Protein AF-A0A6A6E5K3-F1 (afdb_monomer_lite)

Organism: NCBI:txid1314779

Secondary structure (DSSP, 8-state):
-PPPPGGGGS-------S-PPP----S-----GGGSSTTS---S-PPP-PPPTT-PPP-EESS--S-HHHHTT---TTHHHHHGGG--HHHHHS------SEE-HHHHHHHHHHHHS-----SSS-SS-----SSTTS------SSGGGTTT---------------SSHHHHHHHHHHHHHHHHHHHHHHHHHHHHHHHHHHHHHHHHHHHHHHHHHHHHHHHHHHHHHHHHHHHHHHHHHHHHHHHHHHHHHHHHHHHHHHHHHHHHHHHHHHHHHHHHHHHHHHHHH--

Foldseek 3Di:
DDDDDPPPPDPPDDDPPDDDDPPDPDDDDPDPPPPPVPPPDDDDDDDPPAPDPVNADDFADQDQPDDPVVPPPDDPVCLCVRCVVPPDPVNLLDDDDDDHNGGGPSNVVSVVCCVVPPNPPPPVVDDDDDDDDPCVVPPPPPPPPVPVVPVPPDPDDDDDDDDDDDPDPPPVVVVVVVVVVVVVVVVVVVVVVVVVVVVVVVVVVVVVVVVVVVVVVVVVVVVVVVVVVVVVVVVVVVVVVVVVVVVVVVVVVVVVVVVVVVVVVVVVVVVVVVVVVVVVVVVVVVVVVVVD

pLDDT: mean 71.94, std 23.51, range [35.34, 98.81]

Radius of gyration: 45.92 Å; chains: 1; bounding box: 110×53×154 Å

Sequence (292 aa):
MSARHWPDLIKECPRTEKGEKKLTPREPQEVKWIRQMTSQTPSQEFQPVLPDLDGKPLFTTHDSGETLQRRCGRAFQNAYTADRQHLFLEMLYNHHQGISKGISSFYVRQSVWFAFFEPILPSQIASNVLISDPFRSLIDAGHLEELHGIFAVASTSQATAGYVQNSGSQPEKMEALRDVNKHLEELELQNREYFRQLEESRACSTDLQGKISCLQLKIGDEDAKANNMLLNLRSREESLNAEKNQLLVKFTELENKLKYMEAGNDELQRQLAQLRQIMLETQNDAKVRMCL

InterPro domains:
  IPR022198 Protein of unknown function DUF3723 [PF12520] (56-117)

Structure (mmCIF, N/CA/C/O backbone):
data_AF-A0A6A6E5K3-F1
#
_entry.id   AF-A0A6A6E5K3-F1
#
loop_
_atom_site.group_PDB
_atom_site.id
_atom_site.type_symbol
_atom_site.label_atom_id
_atom_site.label_alt_id
_atom_site.label_comp_id
_atom_site.label_asym_id
_atom_site.label_entity_id
_atom_site.label_seq_id
_atom_site.pdbx_PDB_ins_code
_atom_site.Cartn_x
_atom_site.Cartn_y
_atom_site.Cartn_z
_atom_site.occupancy
_atom_site.B_iso_or_equiv
_atom_site.auth_seq_id
_atom_site.auth_comp_id
_atom_site.auth_asym_id
_atom_site.auth_atom_id
_atom_site.pdbx_PDB_model_num
ATOM 1 N N . MET A 1 1 ? 11.116 2.821 47.583 1.00 41.56 1 MET A N 1
ATOM 2 C CA . MET A 1 1 ? 10.051 1.828 47.322 1.00 41.56 1 MET A CA 1
ATOM 3 C C . MET A 1 1 ? 10.395 1.124 46.022 1.00 41.56 1 MET A C 1
ATOM 5 O O . MET A 1 1 ? 10.530 1.791 45.008 1.00 41.56 1 MET A O 1
ATOM 9 N N . SER A 1 2 ? 10.690 -0.175 46.098 1.00 39.25 2 SER A N 1
ATOM 10 C CA . SER A 1 2 ? 11.248 -0.972 44.997 1.00 39.25 2 SER A CA 1
ATOM 11 C C . SER A 1 2 ? 10.155 -1.344 43.991 1.00 39.25 2 SER A C 1
ATOM 13 O O . SER A 1 2 ? 9.120 -1.883 44.387 1.00 39.25 2 SER A O 1
ATOM 15 N N . ALA A 1 3 ? 10.367 -1.026 42.713 1.00 40.31 3 ALA A N 1
ATOM 16 C CA . ALA A 1 3 ? 9.458 -1.374 41.627 1.00 40.31 3 ALA A CA 1
ATOM 17 C C . ALA A 1 3 ? 9.490 -2.892 41.400 1.00 40.31 3 ALA A C 1
ATOM 19 O O . ALA A 1 3 ? 10.552 -3.472 41.165 1.00 40.31 3 ALA A O 1
ATOM 20 N N . ARG A 1 4 ? 8.325 -3.540 41.497 1.00 44.34 4 ARG A N 1
ATOM 21 C CA . ARG A 1 4 ? 8.194 -4.978 41.248 1.00 44.34 4 ARG A CA 1
ATOM 22 C C . ARG A 1 4 ? 8.473 -5.249 39.771 1.00 44.34 4 ARG A C 1
ATOM 24 O O . ARG A 1 4 ? 7.851 -4.659 38.892 1.00 44.34 4 ARG A O 1
ATOM 31 N N . HIS A 1 5 ? 9.459 -6.104 39.536 1.00 39.25 5 HIS A N 1
ATOM 32 C CA . HIS A 1 5 ? 9.929 -6.521 38.225 1.00 39.25 5 HIS A CA 1
ATOM 33 C C . HIS A 1 5 ? 8.847 -7.380 37.543 1.00 39.25 5 HIS A C 1
ATOM 35 O O . HIS A 1 5 ? 8.281 -8.284 38.148 1.00 39.25 5 HIS A O 1
ATOM 41 N N . TRP A 1 6 ? 8.561 -7.087 36.275 1.00 41.34 6 TRP A N 1
ATOM 42 C CA . TRP A 1 6 ? 7.509 -7.710 35.461 1.00 41.34 6 TRP A CA 1
ATOM 43 C C . TRP A 1 6 ? 7.679 -9.204 35.051 1.00 41.34 6 TRP A C 1
ATOM 45 O O . TRP A 1 6 ? 6.716 -9.740 34.503 1.00 41.34 6 TRP A O 1
ATOM 55 N N . PRO A 1 7 ? 8.801 -9.936 35.271 1.00 46.03 7 PRO A N 1
ATOM 56 C CA . PRO A 1 7 ? 8.886 -11.345 34.855 1.00 46.03 7 PRO A CA 1
ATOM 57 C C . PRO A 1 7 ? 7.998 -12.319 35.648 1.00 46.03 7 PRO A C 1
ATOM 59 O O . PRO A 1 7 ? 7.728 -13.411 35.159 1.00 46.03 7 PRO A O 1
ATOM 62 N N . ASP A 1 8 ? 7.514 -11.947 36.836 1.00 48.84 8 ASP A N 1
ATOM 63 C CA . ASP A 1 8 ? 6.886 -12.901 37.768 1.00 48.84 8 ASP A CA 1
ATOM 64 C C . ASP A 1 8 ? 5.389 -13.174 37.503 1.00 48.84 8 ASP A C 1
ATOM 66 O O . ASP A 1 8 ? 4.792 -14.054 38.125 1.00 48.84 8 ASP A O 1
ATOM 70 N N . LEU A 1 9 ? 4.755 -12.433 36.584 1.00 44.03 9 LEU A N 1
ATOM 71 C CA . LEU A 1 9 ? 3.305 -12.502 36.321 1.00 44.03 9 LEU A CA 1
ATOM 72 C C . LEU A 1 9 ? 2.913 -13.359 35.111 1.00 44.03 9 LEU A C 1
ATOM 74 O O . LEU A 1 9 ? 1.728 -13.616 34.902 1.00 44.03 9 LEU A O 1
ATOM 78 N N . ILE A 1 10 ? 3.884 -13.848 34.341 1.00 41.09 10 ILE A N 1
ATOM 79 C CA . ILE A 1 10 ? 3.636 -14.826 33.282 1.00 41.09 10 ILE A CA 1
ATOM 80 C C . ILE A 1 10 ? 4.255 -16.134 33.749 1.00 41.09 10 ILE A C 1
ATOM 82 O O . ILE A 1 10 ? 5.456 -16.343 33.607 1.00 41.09 10 ILE A O 1
ATOM 86 N N . LYS A 1 11 ? 3.433 -17.030 34.311 1.00 43.69 11 LYS A N 1
ATOM 87 C CA . LYS A 1 11 ? 3.839 -18.432 34.452 1.00 43.69 11 LYS A CA 1
ATOM 88 C C . LYS A 1 11 ? 4.230 -18.903 33.057 1.00 43.69 11 LYS A C 1
ATOM 90 O O . LYS A 1 11 ? 3.377 -18.934 32.169 1.00 43.69 11 LYS A O 1
ATOM 95 N N . GLU A 1 12 ? 5.518 -19.170 32.859 1.00 41.88 12 GLU A N 1
ATOM 96 C CA . GLU A 1 12 ? 6.035 -19.686 31.600 1.00 41.88 12 GLU A CA 1
ATOM 97 C C . GLU A 1 12 ? 5.117 -20.818 31.123 1.00 41.88 12 GLU A C 1
ATOM 99 O O . GLU A 1 12 ? 4.798 -21.736 31.886 1.00 41.88 12 GLU A O 1
ATOM 104 N N . CYS A 1 13 ? 4.656 -20.732 29.870 1.00 46.53 13 CYS A N 1
ATOM 105 C CA . CYS A 1 13 ? 4.023 -21.871 29.214 1.00 46.53 13 CYS A CA 1
ATOM 106 C C . CYS A 1 13 ? 4.939 -23.084 29.412 1.00 46.53 13 CYS A C 1
ATOM 108 O O . CYS A 1 13 ? 6.142 -22.939 29.168 1.00 46.53 13 CYS A O 1
ATOM 110 N N . PRO A 1 14 ? 4.414 -24.242 29.852 1.00 45.00 14 PRO A N 1
ATOM 111 C CA . PRO A 1 14 ? 5.239 -25.398 30.164 1.00 45.00 14 PRO A CA 1
ATOM 112 C C . PRO A 1 14 ? 6.155 -25.693 28.978 1.00 45.00 14 PRO A C 1
ATOM 114 O O . PRO A 1 14 ? 5.698 -26.017 27.879 1.00 45.00 14 PRO A O 1
ATOM 117 N N . ARG A 1 15 ? 7.463 -25.509 29.191 1.00 45.19 15 ARG A N 1
ATOM 118 C CA . ARG A 1 15 ? 8.483 -25.939 28.240 1.00 45.19 15 ARG A CA 1
ATOM 119 C C . ARG A 1 15 ? 8.299 -27.439 28.072 1.00 45.19 15 ARG A C 1
ATOM 121 O O . ARG A 1 15 ? 8.375 -28.179 29.047 1.00 45.19 15 ARG A O 1
ATOM 128 N N . THR A 1 16 ? 8.061 -27.880 26.844 1.00 47.56 16 THR A N 1
ATOM 129 C CA . THR A 1 16 ? 8.137 -29.293 26.484 1.00 47.56 16 THR A CA 1
ATOM 130 C C . THR A 1 16 ? 9.555 -29.772 26.784 1.00 47.56 16 THR A C 1
ATOM 132 O O . THR A 1 16 ? 10.501 -29.458 26.056 1.00 47.56 16 THR A O 1
ATOM 135 N N . GLU A 1 17 ? 9.724 -30.472 27.902 1.00 47.72 17 GLU A N 1
ATOM 136 C CA . GLU A 1 17 ? 10.931 -31.235 28.174 1.00 47.72 17 GLU A CA 1
ATOM 137 C C . GLU A 1 17 ? 11.108 -32.288 27.073 1.00 47.72 17 GLU A C 1
ATOM 139 O O . GLU A 1 17 ? 10.179 -33.018 26.740 1.00 47.72 17 GLU A O 1
ATOM 144 N N . LYS A 1 18 ? 12.343 -32.379 26.568 1.00 46.28 18 LYS A N 1
ATOM 145 C CA . LYS A 1 18 ? 12.872 -33.415 25.661 1.00 46.28 18 LYS A CA 1
ATOM 146 C C . LYS A 1 18 ? 12.489 -33.296 24.177 1.00 46.28 18 LYS A C 1
ATOM 148 O O . LYS A 1 18 ? 11.783 -34.120 23.619 1.00 46.28 18 LYS A O 1
ATOM 153 N N . GLY A 1 19 ? 13.139 -32.351 23.495 1.00 48.50 19 GLY A N 1
ATOM 154 C CA . GLY A 1 19 ? 13.681 -32.595 22.147 1.00 48.50 19 GLY A CA 1
ATOM 155 C C . GLY A 1 19 ? 12.734 -32.538 20.944 1.00 48.50 19 GLY A C 1
ATOM 156 O O . GLY A 1 19 ? 13.210 -32.706 19.822 1.00 48.50 19 GLY A O 1
ATOM 157 N N . GLU A 1 20 ? 11.444 -32.256 21.114 1.00 46.47 20 GLU A N 1
ATOM 158 C CA . GLU A 1 20 ? 10.546 -32.083 19.968 1.00 46.47 20 GLU A CA 1
ATOM 159 C C . GLU A 1 20 ? 10.610 -30.658 19.395 1.00 46.47 20 GLU A C 1
ATOM 161 O O . GLU A 1 20 ? 10.621 -29.654 20.112 1.00 46.47 20 GLU A O 1
ATOM 166 N N . LYS A 1 21 ? 10.707 -30.566 18.061 1.00 44.34 21 LYS A N 1
ATOM 167 C CA . LYS A 1 21 ? 10.800 -29.296 17.329 1.00 44.34 21 LYS A CA 1
ATOM 168 C C . LYS A 1 21 ? 9.548 -28.452 17.580 1.00 44.34 21 LYS A C 1
ATOM 170 O O . LYS A 1 21 ? 8.435 -28.928 17.375 1.00 44.34 21 LYS A O 1
ATOM 175 N N . LYS A 1 22 ? 9.743 -27.167 17.912 1.00 47.34 22 LYS A N 1
ATOM 176 C CA . LYS A 1 22 ? 8.682 -26.149 17.868 1.00 47.34 22 LYS A CA 1
ATOM 177 C C . LYS A 1 22 ? 7.968 -26.236 16.518 1.00 47.34 22 LYS A C 1
ATOM 179 O O . LYS A 1 22 ? 8.594 -26.013 15.482 1.00 47.34 22 LYS A O 1
ATOM 184 N N . LEU A 1 23 ? 6.670 -26.526 16.542 1.00 40.75 23 LEU A N 1
ATOM 185 C CA . LEU A 1 23 ? 5.799 -26.311 15.395 1.00 40.75 23 LEU A CA 1
ATOM 186 C C . LEU A 1 23 ? 5.707 -24.797 15.190 1.00 40.75 23 LEU A C 1
ATOM 188 O O . LEU A 1 23 ? 4.929 -24.107 15.844 1.00 40.75 23 LEU A O 1
ATOM 192 N N . THR A 1 24 ? 6.550 -24.256 14.314 1.00 47.41 24 THR A N 1
ATOM 193 C CA . THR A 1 24 ? 6.243 -22.987 13.659 1.00 47.41 24 THR A CA 1
ATOM 194 C C . THR A 1 24 ? 4.868 -23.135 13.007 1.00 47.41 24 THR A C 1
ATOM 196 O O . THR A 1 24 ? 4.622 -24.179 12.392 1.00 47.41 24 THR A O 1
ATOM 199 N N . PRO A 1 25 ? 3.967 -22.144 13.123 1.00 40.22 25 PRO A N 1
ATOM 200 C CA . PRO A 1 25 ? 2.746 -22.118 12.334 1.00 40.22 25 PRO A CA 1
ATOM 201 C C . PRO A 1 25 ? 3.140 -22.199 10.857 1.00 40.22 25 PRO A C 1
ATOM 203 O O . PRO A 1 25 ? 3.621 -21.232 10.270 1.00 40.22 25 PRO A O 1
ATOM 206 N N . ARG A 1 26 ? 3.036 -23.397 10.277 1.00 45.06 26 ARG A N 1
ATOM 207 C CA . ARG A 1 26 ? 3.033 -23.566 8.829 1.00 45.06 26 ARG A CA 1
ATOM 208 C C . ARG A 1 26 ? 1.786 -22.867 8.302 1.00 45.06 26 ARG A C 1
ATOM 210 O O . ARG A 1 26 ? 0.797 -22.775 9.027 1.00 45.06 26 ARG A O 1
ATOM 217 N N . GLU A 1 27 ? 1.905 -22.373 7.072 1.00 46.78 27 GLU A N 1
ATOM 218 C CA . GLU A 1 27 ? 0.866 -21.747 6.249 1.00 46.78 27 GLU A CA 1
ATOM 219 C C . GLU A 1 27 ? -0.559 -22.190 6.599 1.00 46.78 27 GLU A C 1
ATOM 221 O O . GLU A 1 27 ? -0.759 -23.370 6.908 1.00 46.78 27 GLU A O 1
ATOM 226 N N . PRO A 1 28 ? -1.546 -21.274 6.520 1.00 41.62 28 PRO A N 1
ATOM 227 C CA . PRO A 1 28 ? -2.927 -21.567 6.873 1.00 41.62 28 PRO A CA 1
ATOM 228 C C . PRO A 1 28 ? -3.374 -22.834 6.149 1.00 41.62 28 PRO A C 1
ATOM 230 O O . PRO A 1 28 ? -3.585 -22.837 4.938 1.00 41.62 28 PRO A O 1
ATOM 233 N N . GLN A 1 29 ? -3.493 -23.932 6.898 1.00 40.25 29 GLN A N 1
ATOM 234 C CA . GLN A 1 29 ? -4.168 -25.110 6.389 1.00 40.25 29 GLN A CA 1
ATOM 235 C C . GLN A 1 29 ? -5.580 -24.663 6.030 1.00 40.25 29 GLN A C 1
ATOM 237 O O . GLN A 1 29 ? -6.224 -23.992 6.835 1.00 40.25 29 GLN A O 1
ATOM 242 N N . GLU A 1 30 ? -6.052 -25.011 4.832 1.00 40.84 30 GLU A N 1
ATOM 243 C CA . GLU A 1 30 ? -7.457 -24.879 4.455 1.00 40.84 30 GLU A CA 1
ATOM 244 C C . GLU A 1 30 ? -8.295 -25.659 5.466 1.00 40.84 30 GLU A C 1
ATOM 246 O O . GLU A 1 30 ? -8.487 -26.876 5.366 1.00 40.84 30 GLU A O 1
ATOM 251 N N . VAL A 1 31 ? -8.727 -24.979 6.525 1.00 43.78 31 VAL A N 1
ATOM 252 C CA . VAL A 1 31 ? -9.389 -25.670 7.608 1.00 43.78 31 VAL A CA 1
ATOM 253 C C . VAL A 1 31 ? -10.801 -26.013 7.152 1.00 43.78 31 VAL A C 1
ATOM 255 O O . VAL A 1 31 ? -11.638 -25.156 6.875 1.00 43.78 31 VAL A O 1
ATOM 258 N N . LYS A 1 32 ? -11.040 -27.321 7.097 1.00 42.75 32 LYS A N 1
ATOM 259 C CA . LYS A 1 32 ? -12.266 -28.057 6.768 1.00 42.75 32 LYS A CA 1
ATOM 260 C C . LYS A 1 32 ? -13.484 -27.748 7.668 1.00 42.75 32 LYS A C 1
ATOM 262 O O . LYS A 1 32 ? -14.354 -28.606 7.804 1.00 42.75 32 LYS A O 1
ATOM 267 N N . TRP A 1 33 ? -13.608 -26.555 8.257 1.00 39.88 33 TRP A N 1
ATOM 268 C CA . TRP A 1 33 ? -14.731 -26.186 9.140 1.00 39.88 33 TRP A CA 1
ATOM 269 C C . TRP A 1 33 ? -16.099 -26.213 8.439 1.00 39.88 33 TRP A C 1
ATOM 271 O O . TRP A 1 33 ? -17.127 -26.334 9.096 1.00 39.88 33 TRP A O 1
ATOM 281 N N . ILE A 1 34 ? -16.141 -26.160 7.104 1.00 45.06 34 ILE A N 1
ATOM 282 C CA . ILE A 1 34 ? -17.400 -26.093 6.342 1.00 45.06 34 ILE A CA 1
ATOM 283 C C . ILE A 1 34 ? -18.100 -27.466 6.229 1.00 45.06 34 ILE A C 1
ATOM 285 O O . ILE A 1 34 ? -19.314 -27.538 6.034 1.00 45.06 34 ILE A O 1
ATOM 289 N N . ARG A 1 35 ? -17.385 -28.591 6.390 1.00 39.81 35 ARG A N 1
ATOM 290 C CA . ARG A 1 35 ? -17.970 -29.923 6.124 1.00 39.81 35 ARG A CA 1
ATOM 291 C C . ARG A 1 35 ? -18.774 -30.534 7.271 1.00 39.81 35 ARG A C 1
ATOM 293 O O . ARG A 1 35 ? -19.514 -31.476 7.023 1.00 39.81 35 ARG A O 1
ATOM 300 N N . GLN A 1 36 ? -18.674 -30.021 8.497 1.00 41.19 36 GLN A N 1
ATOM 301 C CA . GLN A 1 36 ? -19.370 -30.636 9.638 1.00 41.19 36 GLN A CA 1
ATOM 302 C C . GLN A 1 36 ? -20.767 -30.044 9.900 1.00 41.19 36 GLN A C 1
ATOM 304 O O . GLN A 1 36 ? -21.574 -30.667 10.577 1.00 41.19 36 GLN A O 1
ATOM 309 N N . MET A 1 37 ? -21.087 -28.890 9.300 1.00 39.97 37 MET A N 1
ATOM 310 C CA . MET A 1 37 ? -22.426 -28.271 9.346 1.00 39.97 37 MET A CA 1
ATOM 311 C C . MET A 1 37 ? -23.351 -28.726 8.201 1.00 39.97 37 MET A C 1
ATOM 313 O O . MET A 1 37 ? -24.552 -28.471 8.240 1.00 39.97 37 MET A O 1
ATOM 317 N N . THR A 1 38 ? -22.813 -29.399 7.180 1.00 43.53 38 THR A N 1
ATOM 318 C CA . THR A 1 38 ? -23.550 -29.826 5.973 1.00 43.53 38 THR A CA 1
ATOM 319 C C . THR A 1 38 ? -24.127 -31.241 6.067 1.00 43.53 38 THR A C 1
ATOM 321 O O . THR A 1 38 ? -24.863 -31.653 5.178 1.00 43.53 38 THR A O 1
ATOM 324 N N . SER A 1 39 ? -23.847 -31.983 7.144 1.00 43.16 39 SER A N 1
ATOM 325 C CA . SER A 1 39 ? -24.383 -33.334 7.373 1.00 43.16 39 SER A CA 1
ATOM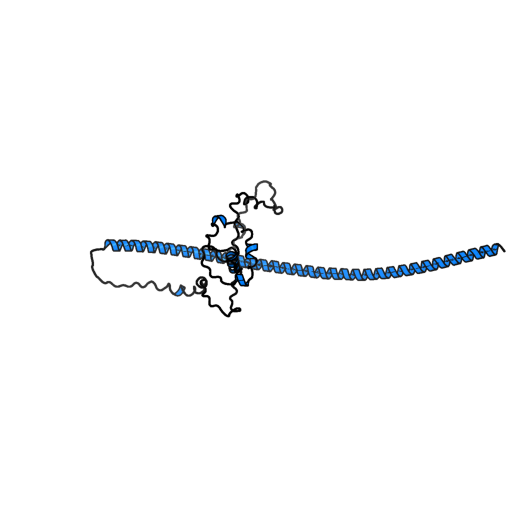 326 C C . SER A 1 39 ? -25.791 -33.357 7.977 1.00 43.16 39 SER A C 1
ATOM 328 O O . SER A 1 39 ? -26.355 -34.433 8.162 1.00 43.16 39 SER A O 1
ATOM 330 N N . GLN A 1 40 ? -26.383 -32.196 8.275 1.00 45.78 40 GLN A N 1
ATOM 331 C CA . GLN A 1 40 ? -27.800 -32.124 8.616 1.00 45.78 40 GLN A CA 1
ATOM 332 C C . GLN A 1 40 ? -28.622 -32.187 7.331 1.00 45.78 40 GLN A C 1
ATOM 334 O O . GLN A 1 40 ? -28.512 -31.307 6.476 1.00 45.78 40 GLN A O 1
ATOM 339 N N . THR A 1 41 ? -29.441 -33.230 7.213 1.00 44.69 41 THR A N 1
ATOM 340 C CA . THR A 1 41 ? -30.452 -33.399 6.167 1.00 44.69 41 THR A CA 1
ATOM 341 C C . THR A 1 41 ? -31.196 -32.074 5.958 1.00 44.69 41 THR A C 1
ATOM 343 O O . THR A 1 41 ? -31.653 -31.496 6.949 1.00 44.69 41 THR A O 1
ATOM 346 N N . PRO A 1 42 ? -31.298 -31.544 4.725 1.00 40.50 42 PRO A N 1
ATOM 347 C CA . PRO A 1 42 ? -31.992 -30.289 4.485 1.00 40.50 42 PRO A CA 1
ATOM 348 C C . PRO A 1 42 ? -33.487 -30.490 4.742 1.00 40.50 42 PRO A C 1
ATOM 350 O O . PRO A 1 42 ? -34.229 -30.985 3.898 1.00 40.50 42 PRO A O 1
ATOM 353 N N . SER A 1 43 ? -33.931 -30.138 5.944 1.00 47.81 43 SER A N 1
ATOM 354 C CA . SER A 1 43 ? -35.346 -29.977 6.246 1.00 47.81 43 SER A CA 1
ATOM 355 C C . SER A 1 43 ? -35.859 -28.787 5.439 1.00 47.81 43 SER A C 1
ATOM 357 O O . SER A 1 43 ? -35.383 -27.682 5.671 1.00 47.81 43 SER A O 1
ATOM 359 N N . GLN A 1 44 ? -36.778 -29.059 4.504 1.00 49.56 44 GLN A N 1
ATOM 360 C CA . GLN A 1 44 ? -37.637 -28.144 3.734 1.00 49.56 44 GLN A CA 1
ATOM 361 C C . GLN A 1 44 ? -37.001 -26.788 3.354 1.00 49.56 44 GLN A C 1
ATOM 363 O O . GLN A 1 44 ? -36.813 -25.922 4.208 1.00 49.56 44 GLN A O 1
ATOM 368 N N . GLU A 1 45 ? -36.703 -26.598 2.060 1.00 49.78 45 GLU A N 1
ATOM 369 C CA . GLU A 1 45 ? -36.207 -25.328 1.507 1.00 49.78 45 GLU A CA 1
ATOM 370 C C . GLU A 1 45 ? -36.992 -24.140 2.074 1.00 49.78 45 GLU A C 1
ATOM 372 O O . GLU A 1 45 ? -38.208 -24.032 1.909 1.00 49.78 45 GLU A O 1
ATOM 377 N N . PHE A 1 46 ? -36.281 -23.259 2.778 1.00 50.81 46 PHE A N 1
ATOM 378 C CA . PHE A 1 46 ? -36.839 -21.998 3.229 1.00 50.81 46 PHE A CA 1
ATOM 379 C C . PHE A 1 46 ? -37.176 -21.165 1.993 1.00 50.81 46 PHE A C 1
ATOM 381 O O . PHE A 1 46 ? -36.285 -20.832 1.208 1.00 50.81 46 PHE A O 1
ATOM 388 N N . GLN A 1 47 ? -38.452 -20.831 1.818 1.00 51.94 47 GLN A N 1
ATOM 389 C CA . GLN A 1 47 ? -38.847 -19.881 0.792 1.00 51.94 47 GLN A CA 1
ATOM 390 C C . GLN A 1 47 ? -38.631 -18.464 1.328 1.00 51.94 47 GLN A C 1
ATOM 392 O O . GLN A 1 47 ? -39.185 -18.130 2.379 1.00 51.94 47 GLN A O 1
ATOM 397 N N . PRO A 1 48 ? -37.814 -17.632 0.658 1.00 54.16 48 PRO A N 1
ATOM 398 C CA . PRO A 1 48 ? -37.644 -16.247 1.059 1.00 54.16 48 PRO A CA 1
ATOM 399 C C . PRO A 1 48 ? -38.999 -15.548 1.063 1.00 54.16 48 PRO A C 1
ATOM 401 O O . PRO A 1 48 ? -39.735 -15.605 0.079 1.00 54.16 48 PRO A O 1
ATOM 404 N N . VAL A 1 49 ? -39.313 -14.888 2.180 1.00 55.56 49 VAL A N 1
ATOM 405 C CA . VAL A 1 49 ? -40.448 -13.968 2.246 1.00 55.56 49 VAL A CA 1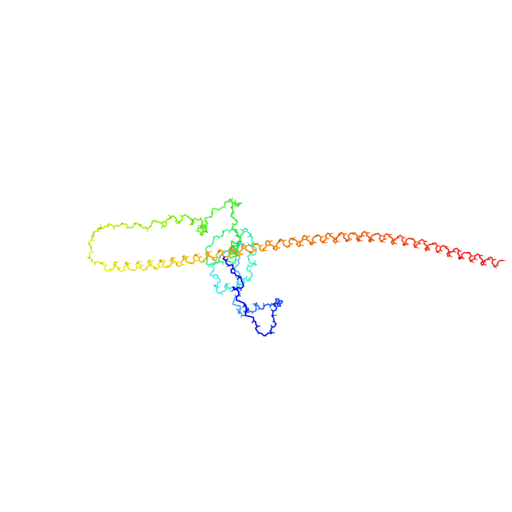
ATOM 406 C C . VAL A 1 49 ? -40.151 -12.870 1.234 1.00 55.56 49 VAL A C 1
ATOM 408 O O . VAL A 1 49 ? -39.180 -12.126 1.386 1.00 55.56 49 VAL A O 1
ATOM 411 N N . LEU A 1 50 ? -40.923 -12.853 0.149 1.00 55.34 50 LEU A N 1
ATOM 412 C CA . LEU A 1 50 ? -40.803 -11.839 -0.888 1.00 55.34 50 LEU A CA 1
ATOM 413 C C . LEU A 1 50 ? -41.028 -10.453 -0.262 1.00 55.34 50 LEU A C 1
ATOM 415 O O . LEU A 1 50 ? -41.789 -10.345 0.706 1.00 55.34 50 LEU A O 1
ATOM 419 N N . PRO A 1 51 ? -40.361 -9.403 -0.775 1.00 57.78 51 PRO A N 1
ATOM 420 C CA . PRO A 1 51 ? -40.671 -8.038 -0.370 1.00 57.78 51 PRO A CA 1
ATOM 421 C C . PRO A 1 51 ? -42.171 -7.779 -0.541 1.00 57.78 51 PRO A C 1
ATOM 423 O O . PRO A 1 51 ? -42.826 -8.406 -1.378 1.00 57.78 51 PRO A O 1
ATOM 426 N N . ASP A 1 52 ? -42.701 -6.863 0.270 1.00 57.69 52 ASP A N 1
ATOM 427 C CA . ASP A 1 52 ? -44.093 -6.431 0.157 1.00 57.69 52 ASP A CA 1
ATOM 428 C C . ASP A 1 52 ? -44.397 -5.995 -1.291 1.00 57.69 52 ASP A C 1
ATOM 430 O O . ASP A 1 52 ? -43.487 -5.585 -2.017 1.00 57.69 52 ASP A O 1
ATOM 434 N N . LEU A 1 53 ? -45.660 -6.069 -1.721 1.00 57.81 53 LEU A N 1
ATOM 435 C CA . LEU A 1 53 ? -46.092 -5.724 -3.088 1.00 57.81 53 LEU A CA 1
ATOM 436 C C . LEU A 1 53 ? -45.665 -4.301 -3.501 1.00 57.81 53 LEU A C 1
ATOM 438 O O . LEU A 1 53 ? -45.499 -4.023 -4.687 1.00 57.81 53 LEU A O 1
ATOM 442 N N . ASP A 1 54 ? -45.411 -3.441 -2.514 1.00 63.19 54 ASP A N 1
ATOM 443 C CA . ASP A 1 54 ? -44.920 -2.069 -2.655 1.00 63.19 54 ASP A CA 1
ATOM 444 C C . ASP A 1 54 ? -43.389 -1.944 -2.822 1.00 63.19 54 ASP A C 1
ATOM 446 O O . ASP A 1 54 ? -42.863 -0.832 -2.891 1.00 63.19 54 ASP A O 1
ATOM 450 N N . GLY A 1 55 ? -42.638 -3.051 -2.846 1.00 65.00 55 GLY A N 1
ATOM 451 C CA . GLY A 1 55 ? -41.181 -3.043 -3.018 1.00 65.00 55 GLY A CA 1
ATOM 452 C C . GLY A 1 55 ? -40.413 -2.430 -1.842 1.00 65.00 55 GLY A C 1
ATOM 453 O O . GLY A 1 55 ? -39.291 -1.961 -2.019 1.00 65.00 55 GLY A O 1
ATOM 454 N N . LYS A 1 56 ? -41.002 -2.401 -0.642 1.00 67.44 56 LYS A N 1
ATOM 455 C CA . LYS A 1 56 ? -40.340 -1.924 0.581 1.00 67.44 56 LYS A CA 1
ATOM 456 C C . LYS A 1 56 ? -39.650 -3.082 1.307 1.00 67.44 56 LYS A C 1
ATOM 458 O O . LYS A 1 56 ? -40.198 -4.189 1.333 1.00 67.44 56 LYS A O 1
ATOM 463 N N . PRO A 1 57 ? -38.480 -2.847 1.935 1.00 67.31 57 PRO A N 1
ATOM 464 C CA . PRO A 1 57 ? -37.864 -3.859 2.775 1.00 67.31 57 PRO A CA 1
ATOM 465 C C . PRO A 1 57 ? -38.797 -4.179 3.936 1.00 67.31 57 PRO A C 1
ATOM 467 O O . PRO A 1 57 ? -39.305 -3.295 4.628 1.00 67.31 57 PRO A O 1
ATOM 470 N N . LEU A 1 58 ? -39.011 -5.468 4.157 1.00 71.00 58 LEU A N 1
ATOM 471 C CA . LEU A 1 58 ? -39.780 -5.935 5.290 1.00 71.00 58 LEU A CA 1
ATOM 472 C C . LEU A 1 58 ? -38.892 -5.836 6.536 1.00 71.00 58 LEU A C 1
ATOM 474 O O . LEU A 1 58 ? -37.857 -6.492 6.595 1.00 71.00 58 LEU A O 1
ATOM 478 N N . PHE A 1 59 ? -39.264 -5.030 7.530 1.00 72.88 59 PHE A N 1
ATOM 479 C CA . PHE A 1 59 ? -38.522 -4.912 8.801 1.00 72.88 59 PHE A CA 1
ATOM 480 C C . PHE A 1 59 ? -38.937 -5.984 9.810 1.00 72.88 59 PHE A C 1
ATOM 482 O O . PHE A 1 59 ? -38.173 -6.392 10.685 1.00 72.88 59 PHE A O 1
ATOM 489 N N . THR A 1 60 ? -40.169 -6.458 9.679 1.00 74.75 60 THR A N 1
ATOM 490 C CA . THR A 1 60 ? -40.834 -7.266 10.688 1.00 74.75 60 THR A CA 1
ATOM 491 C C . THR A 1 60 ? -41.668 -8.350 10.009 1.00 74.75 60 THR A C 1
ATOM 493 O O . THR A 1 60 ? -42.300 -8.074 8.996 1.00 74.75 60 THR A O 1
ATOM 496 N N . THR A 1 61 ? -41.677 -9.578 10.527 1.00 69.88 61 THR A N 1
ATOM 497 C CA . THR A 1 61 ? -42.380 -10.717 9.904 1.00 69.88 61 THR A CA 1
ATOM 498 C C . THR A 1 61 ? -43.620 -11.113 10.711 1.00 69.88 61 THR A C 1
ATOM 500 O O . THR A 1 61 ? -43.574 -11.198 11.937 1.00 69.88 61 THR A O 1
ATOM 503 N N . HIS A 1 62 ? -44.750 -11.337 10.029 1.00 65.19 62 HIS A N 1
ATOM 504 C CA . HIS A 1 62 ? -46.018 -11.697 10.685 1.00 65.19 62 HIS A CA 1
ATOM 505 C C . HIS A 1 62 ? -46.032 -13.129 11.226 1.00 65.19 62 HIS A C 1
ATOM 507 O O . HIS A 1 62 ? -46.683 -13.399 12.241 1.00 65.19 62 HIS A O 1
ATOM 513 N N . ASP A 1 63 ? -45.281 -14.023 10.588 1.00 64.38 63 ASP A N 1
ATOM 514 C CA . ASP A 1 63 ? -45.123 -15.390 11.055 1.00 64.38 63 ASP A CA 1
ATOM 515 C C . ASP A 1 63 ? -44.191 -15.438 12.264 1.00 64.38 63 ASP A C 1
ATOM 517 O O . ASP A 1 63 ? -43.318 -14.584 12.445 1.00 64.38 63 ASP A O 1
ATOM 521 N N . SER A 1 64 ? -44.355 -16.457 13.111 1.00 58.97 64 SER A N 1
ATOM 522 C CA . SER A 1 64 ? -43.325 -16.807 14.085 1.00 58.97 64 SER A CA 1
ATOM 523 C C . SER A 1 64 ? -42.076 -17.175 13.287 1.00 58.97 64 SER A C 1
ATOM 525 O O . SER A 1 64 ? -41.943 -18.320 12.853 1.00 58.97 64 SER A O 1
ATOM 527 N N . GLY A 1 65 ? -41.213 -16.192 13.008 1.00 59.91 65 GLY A N 1
ATOM 528 C CA . GLY A 1 65 ? -39.983 -16.411 12.252 1.00 59.91 65 GLY A CA 1
ATOM 529 C C . GLY A 1 65 ? -39.195 -17.576 12.851 1.00 59.91 65 GLY A C 1
ATOM 530 O O . GLY A 1 65 ? -39.461 -17.981 13.979 1.00 59.91 65 GLY A O 1
ATOM 531 N N . GLU A 1 66 ? -38.192 -18.098 12.145 1.00 59.06 66 GLU A N 1
ATOM 532 C CA . GLU A 1 66 ? -37.538 -19.364 12.518 1.00 59.06 66 GLU A CA 1
ATOM 533 C C . GLU A 1 66 ? -37.202 -19.494 14.018 1.00 59.06 66 GLU A C 1
AT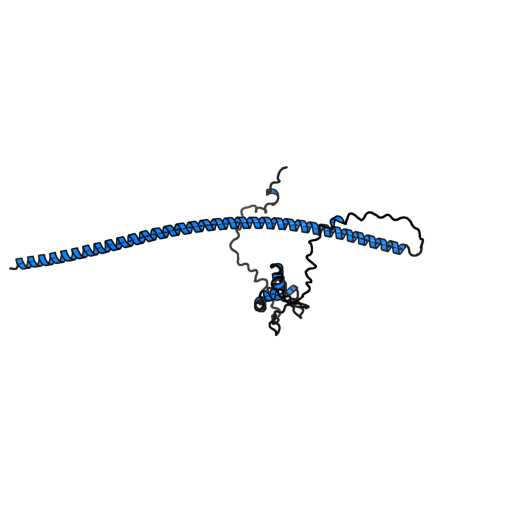OM 535 O O . GLU A 1 66 ? -36.863 -18.516 14.683 1.00 59.06 66 GLU A O 1
ATOM 540 N N . THR A 1 67 ? -37.274 -20.699 14.580 1.00 58.94 67 THR A N 1
ATOM 541 C CA . THR A 1 67 ? -36.951 -20.918 15.998 1.00 58.94 67 THR A CA 1
ATOM 542 C C . THR A 1 67 ? -35.501 -20.515 16.311 1.00 58.94 67 THR A C 1
ATOM 544 O O . THR A 1 67 ? -34.612 -20.667 15.473 1.00 58.94 67 THR A O 1
ATOM 547 N N . LEU A 1 68 ? -35.233 -20.024 17.531 1.00 53.16 68 LEU A N 1
ATOM 548 C CA . LEU A 1 68 ? -33.889 -19.611 17.990 1.00 53.16 68 LEU A CA 1
ATOM 549 C C . LEU A 1 68 ? -32.807 -20.664 17.691 1.00 53.16 68 LEU A C 1
ATOM 551 O O . LEU A 1 68 ? -31.713 -20.327 17.245 1.00 53.16 68 LEU A O 1
ATOM 555 N N . GLN A 1 69 ? -33.151 -21.943 17.856 1.00 55.16 69 GLN A N 1
ATOM 556 C CA . GLN A 1 69 ? -32.263 -23.076 17.596 1.00 55.16 69 GLN A CA 1
ATOM 557 C C . GLN A 1 69 ? -31.847 -23.207 16.117 1.00 55.16 69 GLN A C 1
ATOM 559 O O . GLN A 1 69 ? -30.757 -23.699 15.846 1.00 55.16 69 GLN A O 1
ATOM 564 N N . ARG A 1 70 ? -32.674 -22.746 15.162 1.00 60.75 70 ARG A N 1
ATOM 565 C CA . ARG A 1 70 ? -32.319 -22.662 13.731 1.00 60.75 70 ARG A CA 1
ATOM 566 C C . ARG A 1 70 ? -31.537 -21.395 13.373 1.00 60.75 70 ARG A C 1
ATOM 568 O O . ARG A 1 70 ? -30.716 -21.450 12.460 1.00 60.75 70 ARG A O 1
ATOM 575 N N . ARG A 1 71 ? -31.775 -20.277 14.074 1.00 61.75 71 ARG A N 1
ATOM 576 C CA . ARG A 1 71 ? -31.152 -18.969 13.776 1.00 61.75 71 ARG A CA 1
ATOM 577 C C . ARG A 1 71 ? -29.673 -18.901 14.150 1.00 61.75 71 ARG A C 1
ATOM 579 O O . ARG A 1 71 ? -28.904 -18.214 13.481 1.00 61.75 71 ARG A O 1
ATOM 586 N N . CYS A 1 72 ? -29.262 -19.585 15.215 1.00 55.91 72 CYS A N 1
ATOM 587 C CA . CYS A 1 72 ? -27.881 -19.520 15.684 1.00 55.91 72 CYS A CA 1
ATOM 588 C C . CYS A 1 72 ? -26.919 -20.227 14.712 1.00 55.91 72 CYS A C 1
ATOM 590 O O . CYS A 1 72 ? -26.991 -21.436 14.509 1.00 55.91 72 CYS A O 1
ATOM 592 N N . GLY A 1 73 ? -25.981 -19.468 14.138 1.00 58.97 73 GLY A N 1
ATOM 593 C CA . GLY A 1 73 ? -24.828 -20.004 13.402 1.00 58.97 73 GLY A CA 1
ATOM 594 C C . GLY A 1 73 ? -25.052 -20.323 11.920 1.00 58.97 73 GLY A C 1
ATOM 595 O O . GLY A 1 73 ? -24.088 -20.664 11.236 1.00 58.97 73 GLY A O 1
ATOM 596 N N . ARG A 1 74 ? -26.272 -20.184 11.384 1.00 61.16 74 ARG A N 1
ATOM 597 C CA . ARG A 1 74 ? -26.510 -20.295 9.938 1.00 61.16 74 ARG A CA 1
ATOM 598 C C . ARG A 1 74 ? -26.476 -18.914 9.296 1.00 61.16 74 ARG A C 1
ATOM 600 O O . ARG A 1 74 ? -27.304 -18.058 9.591 1.00 61.16 74 ARG A O 1
ATOM 607 N N . ALA A 1 75 ? -25.530 -18.709 8.383 1.00 57.28 75 ALA A N 1
ATOM 608 C CA . ALA A 1 75 ? -25.611 -17.586 7.464 1.00 57.28 75 ALA A CA 1
ATOM 609 C C . ALA A 1 75 ? -26.882 -17.769 6.629 1.00 57.28 75 ALA A C 1
ATOM 611 O O . ALA A 1 75 ? -27.039 -18.792 5.961 1.00 57.28 75 ALA A O 1
ATOM 612 N N . PHE A 1 76 ? -27.800 -16.807 6.689 1.00 63.66 76 PHE A N 1
ATOM 613 C CA . PHE A 1 76 ? -28.984 -16.832 5.844 1.00 63.66 76 PHE A CA 1
ATOM 614 C C . PHE A 1 76 ? -28.526 -16.652 4.393 1.00 63.66 76 PHE A C 1
ATOM 616 O O . PHE A 1 76 ? -28.171 -15.556 3.941 1.00 63.66 76 PHE A O 1
ATOM 623 N N . GLN A 1 77 ? -28.455 -17.777 3.687 1.00 58.66 77 GLN A N 1
ATOM 624 C CA . GLN A 1 77 ? -28.065 -17.845 2.291 1.00 58.66 77 GLN A CA 1
ATOM 625 C C . GLN A 1 77 ? -29.119 -17.054 1.506 1.00 58.66 77 GLN A C 1
ATOM 627 O O . GLN A 1 77 ? -30.305 -17.345 1.605 1.00 58.66 77 GLN A O 1
ATOM 632 N N . ASN A 1 78 ? -28.685 -16.009 0.793 1.00 65.25 78 ASN A N 1
ATOM 633 C CA . ASN A 1 78 ? -29.513 -15.037 0.056 1.00 65.25 78 ASN A CA 1
ATOM 634 C C . ASN A 1 78 ? -30.088 -13.842 0.843 1.00 65.25 78 ASN A C 1
ATOM 636 O O . ASN A 1 78 ? -30.784 -13.033 0.236 1.00 65.25 78 ASN A O 1
ATOM 640 N N . ALA A 1 79 ? -29.742 -13.634 2.123 1.00 69.31 79 ALA A N 1
ATOM 641 C CA . ALA A 1 79 ? -30.215 -12.448 2.873 1.00 69.31 79 ALA A CA 1
ATOM 642 C C . ALA A 1 79 ? -29.699 -11.183 2.205 1.00 69.31 79 ALA A C 1
ATOM 644 O O . ALA A 1 79 ? -30.414 -10.210 2.034 1.00 69.31 79 ALA A O 1
ATOM 645 N N . TYR A 1 80 ? -28.430 -11.218 1.800 1.00 74.69 80 TYR A N 1
ATOM 646 C CA . TYR A 1 80 ? -27.843 -10.118 1.061 1.00 74.69 80 TYR A CA 1
ATOM 647 C C . TYR A 1 80 ? -28.560 -9.895 -0.272 1.00 74.69 80 TYR A C 1
ATOM 649 O O . TYR A 1 80 ? -28.878 -8.762 -0.584 1.00 74.69 80 TYR A O 1
ATOM 657 N N . THR A 1 81 ? -28.861 -10.946 -1.037 1.00 74.31 81 THR A N 1
ATOM 658 C CA . THR A 1 81 ? -29.543 -10.818 -2.335 1.00 74.31 81 THR A CA 1
ATOM 659 C C . THR A 1 81 ? -30.938 -10.205 -2.196 1.00 74.31 81 THR A C 1
ATOM 661 O O . THR A 1 81 ? -31.283 -9.340 -2.993 1.00 74.31 81 THR A O 1
ATOM 664 N N . ALA A 1 82 ? -31.702 -10.607 -1.175 1.00 71.19 82 ALA A N 1
ATOM 665 C CA . ALA A 1 82 ? -33.022 -10.050 -0.884 1.00 71.19 82 ALA A CA 1
ATOM 666 C C . ALA A 1 82 ? -32.945 -8.590 -0.401 1.00 71.19 82 ALA A C 1
ATOM 668 O O . ALA A 1 82 ? -33.707 -7.741 -0.856 1.00 71.19 82 ALA A O 1
ATOM 669 N N . ASP A 1 83 ? -31.983 -8.286 0.473 1.00 75.88 83 ASP A N 1
ATOM 670 C CA . ASP A 1 83 ? -31.860 -6.967 1.097 1.00 75.88 83 ASP A CA 1
ATOM 671 C C . ASP A 1 83 ? -31.130 -5.949 0.205 1.00 75.88 83 ASP A C 1
ATOM 673 O O . ASP A 1 83 ? -31.299 -4.747 0.390 1.00 75.88 83 ASP A O 1
ATOM 677 N N . ARG A 1 84 ? -30.301 -6.389 -0.757 1.00 80.44 84 ARG A N 1
ATOM 678 C CA . ARG A 1 84 ? -29.342 -5.540 -1.500 1.00 80.44 84 ARG A CA 1
ATOM 679 C C . ARG A 1 84 ? -29.990 -4.335 -2.165 1.00 80.44 84 ARG A C 1
ATOM 681 O O . ARG A 1 84 ? -29.400 -3.262 -2.165 1.00 80.44 84 ARG A O 1
ATOM 688 N N . GLN A 1 85 ? -31.179 -4.512 -2.722 1.00 78.44 85 GLN A N 1
ATOM 689 C CA . GLN A 1 85 ? -31.945 -3.447 -3.376 1.00 78.44 85 GLN A CA 1
ATOM 690 C C . GLN A 1 85 ? -32.503 -2.397 -2.396 1.00 78.44 85 GLN A C 1
ATOM 692 O O . GLN A 1 85 ? -33.092 -1.411 -2.821 1.00 78.44 85 GLN A O 1
ATOM 697 N N . HIS A 1 86 ? -32.315 -2.599 -1.092 1.00 78.06 86 HIS A N 1
ATOM 698 C CA . HIS A 1 86 ? -32.759 -1.712 -0.023 1.00 78.06 86 HIS A CA 1
ATOM 699 C C . HIS A 1 86 ? -31.610 -1.258 0.895 1.00 78.06 86 HIS A C 1
ATOM 701 O O . HIS A 1 86 ? -31.846 -0.469 1.804 1.00 78.06 86 HIS A O 1
ATOM 707 N N . LEU A 1 87 ? -30.364 -1.714 0.681 1.00 77.19 87 LEU A N 1
ATOM 708 C CA . LEU A 1 87 ? -29.185 -1.352 1.493 1.00 77.19 87 LEU A CA 1
ATOM 709 C C . LEU A 1 87 ? -28.622 0.032 1.130 1.00 77.19 87 LEU A C 1
ATOM 711 O O . LEU A 1 87 ? -27.432 0.189 0.859 1.00 77.19 87 LEU A O 1
ATOM 715 N N . PHE A 1 88 ? -29.486 1.039 1.125 1.00 81.00 88 PHE A N 1
ATOM 716 C CA . PHE A 1 88 ? -29.106 2.439 0.984 1.00 81.00 88 PHE A CA 1
ATOM 717 C C . PHE A 1 88 ? -29.120 3.114 2.355 1.00 81.00 88 PHE A C 1
ATOM 719 O O . PHE A 1 88 ? -29.941 2.768 3.204 1.00 81.00 88 PHE A O 1
ATOM 726 N N . LEU A 1 89 ? -28.227 4.089 2.569 1.00 79.38 89 LEU A N 1
ATOM 727 C CA . LEU A 1 89 ? -28.127 4.813 3.844 1.00 79.38 89 LEU A CA 1
ATOM 728 C C . LEU A 1 89 ? -29.479 5.390 4.271 1.00 79.38 89 LEU A C 1
ATOM 730 O O . LEU A 1 89 ? -29.875 5.229 5.417 1.00 79.38 89 LEU A O 1
ATOM 734 N N . GLU A 1 90 ? -30.223 5.971 3.331 1.00 78.38 90 GLU A N 1
ATOM 735 C CA . GLU A 1 90 ? -31.566 6.511 3.566 1.00 78.38 90 GLU A CA 1
ATOM 736 C C . GLU A 1 90 ? -32.504 5.486 4.226 1.00 78.38 90 GLU A C 1
ATOM 738 O O . GLU A 1 90 ? -33.157 5.785 5.221 1.00 78.38 90 GLU A O 1
ATOM 743 N N . MET A 1 91 ? -32.496 4.239 3.754 1.00 75.75 91 MET A N 1
ATOM 744 C CA . MET A 1 91 ? -33.329 3.165 4.303 1.00 75.75 91 MET A CA 1
ATOM 745 C C . MET A 1 91 ? -32.834 2.634 5.653 1.00 75.75 91 MET A C 1
ATOM 747 O O . MET A 1 91 ? -33.629 2.106 6.424 1.00 75.75 91 MET A O 1
ATOM 751 N N . LEU A 1 92 ? -31.538 2.766 5.951 1.00 77.56 92 LEU A N 1
ATOM 752 C CA . LEU A 1 92 ? -30.973 2.416 7.258 1.00 77.56 92 LEU A CA 1
ATOM 753 C C . LEU A 1 92 ? -31.268 3.489 8.314 1.00 77.56 92 LEU A C 1
ATOM 755 O O . LEU A 1 92 ? -31.431 3.152 9.484 1.00 77.56 92 LEU A O 1
ATOM 759 N N . TYR A 1 93 ? -31.365 4.760 7.918 1.00 78.88 93 TYR A N 1
ATOM 760 C CA . TYR A 1 93 ? -31.691 5.862 8.827 1.00 78.88 93 TYR A CA 1
ATOM 761 C C . TYR A 1 93 ? -33.195 6.062 9.032 1.00 78.88 93 TYR A C 1
ATOM 763 O O . TYR A 1 93 ? -33.599 6.575 10.077 1.00 78.88 93 TYR A O 1
ATOM 771 N N . ASN A 1 94 ? -34.030 5.638 8.082 1.00 76.31 94 ASN A N 1
ATOM 772 C CA . ASN A 1 94 ? -35.476 5.736 8.223 1.00 76.31 94 ASN A CA 1
ATOM 773 C C . ASN A 1 94 ? -35.985 4.840 9.363 1.00 76.31 94 ASN A C 1
ATOM 775 O O . ASN A 1 94 ? -35.734 3.633 9.422 1.00 76.31 94 ASN A O 1
ATOM 779 N N . HIS A 1 95 ? -36.705 5.461 10.299 1.00 65.56 95 HIS A N 1
ATOM 780 C CA . HIS A 1 95 ? -37.278 4.771 11.445 1.00 65.56 95 HIS A CA 1
ATOM 781 C C . HIS A 1 95 ? -38.589 4.109 11.025 1.00 65.56 95 HIS A C 1
ATOM 783 O O . HIS A 1 95 ? -39.567 4.784 10.700 1.00 65.56 95 HIS A O 1
ATOM 789 N N . HIS A 1 96 ? -38.620 2.781 11.028 1.00 66.94 96 HIS A N 1
ATOM 790 C CA . HIS A 1 96 ? -39.814 2.030 10.667 1.00 66.94 96 HIS A CA 1
ATOM 791 C C . HIS A 1 96 ? -40.476 1.480 11.926 1.00 66.94 96 HIS A C 1
ATOM 793 O O . HIS A 1 96 ? -39.922 0.638 12.630 1.00 66.94 96 HIS A O 1
ATOM 799 N N . GLN A 1 97 ? -41.679 1.974 12.216 1.00 57.81 97 GLN A N 1
ATOM 800 C CA . GLN A 1 97 ? -42.502 1.468 13.306 1.00 57.81 97 GLN A CA 1
ATOM 801 C C . GLN A 1 97 ? -43.260 0.232 12.817 1.00 57.81 97 GLN A C 1
ATOM 803 O O . GLN A 1 97 ? -44.148 0.327 11.974 1.00 57.81 97 GLN A O 1
ATOM 808 N N . GLY A 1 98 ? -42.898 -0.936 13.341 1.00 60.34 98 GLY A N 1
ATOM 809 C CA . GLY A 1 98 ? -43.609 -2.183 13.093 1.00 60.34 98 GLY A CA 1
ATOM 810 C C . GLY A 1 98 ? -43.685 -2.999 14.375 1.00 60.34 98 GLY A C 1
ATOM 811 O O . GLY A 1 98 ? -42.658 -3.389 14.924 1.00 60.34 98 GLY A O 1
ATOM 812 N N . ILE A 1 99 ? -44.899 -3.259 14.860 1.00 58.41 99 ILE A N 1
ATOM 813 C CA . ILE A 1 99 ? -45.132 -4.209 15.951 1.00 58.41 99 ILE A CA 1
ATOM 814 C C . ILE A 1 99 ? -45.441 -5.548 15.291 1.00 58.41 99 ILE A C 1
ATOM 816 O O . ILE A 1 99 ? -46.534 -5.756 14.769 1.00 58.41 99 ILE A O 1
ATOM 820 N N . SER A 1 100 ? -44.472 -6.460 15.282 1.00 68.19 100 SER A N 1
ATOM 821 C CA . SER A 1 100 ? -44.689 -7.818 14.783 1.00 68.19 100 SER A CA 1
ATOM 822 C C . SER A 1 100 ? -44.031 -8.862 15.682 1.00 68.19 100 SER A C 1
ATOM 824 O O . SER A 1 100 ? -43.227 -8.536 16.555 1.00 68.19 100 SER A O 1
ATOM 826 N N . LYS A 1 101 ? -44.372 -10.133 15.452 1.00 68.00 101 LYS A N 1
ATOM 827 C CA . LYS A 1 101 ? -43.855 -11.276 16.214 1.00 68.00 101 LYS A CA 1
ATOM 828 C C . LYS A 1 101 ? -42.414 -11.655 15.839 1.00 68.00 101 LYS A C 1
ATOM 830 O O . LYS A 1 101 ? -41.790 -12.413 16.580 1.00 68.00 101 LYS A O 1
ATOM 835 N N . GLY A 1 102 ? -41.874 -11.144 14.727 1.00 67.69 102 GLY A N 1
ATOM 836 C CA . GLY A 1 102 ? -40.513 -11.429 14.269 1.00 67.69 102 GLY A CA 1
ATOM 837 C C . GLY A 1 102 ? -39.776 -10.216 13.693 1.00 67.69 102 GLY A C 1
ATOM 838 O O . GLY A 1 102 ? -40.382 -9.252 13.236 1.00 67.69 102 GLY A O 1
ATOM 839 N N . ILE A 1 103 ? -38.444 -10.285 13.679 1.00 72.38 103 ILE A N 1
ATOM 840 C CA . ILE A 1 103 ? -37.554 -9.303 13.035 1.00 72.38 103 ILE A CA 1
ATOM 841 C C . ILE A 1 103 ? -36.991 -9.885 11.735 1.00 72.38 103 ILE A C 1
ATOM 843 O O . ILE A 1 103 ? -36.774 -11.097 11.651 1.00 72.38 103 ILE A O 1
ATOM 847 N N . SER A 1 104 ? -36.769 -9.047 10.725 1.00 74.38 104 SER A N 1
ATOM 848 C CA . SER A 1 104 ? -36.178 -9.459 9.446 1.00 74.38 104 SER A CA 1
ATOM 849 C C . SER A 1 104 ? -34.645 -9.393 9.441 1.00 74.38 104 SER A C 1
ATOM 851 O O . SER A 1 104 ? -34.025 -8.829 10.346 1.00 74.38 104 SER A O 1
ATOM 853 N N . SER A 1 105 ? -34.012 -9.934 8.391 1.00 76.12 105 SER A N 1
ATOM 854 C CA . SER A 1 105 ? -32.572 -9.754 8.143 1.00 76.12 105 SER A CA 1
ATOM 855 C C . SER A 1 105 ? -32.192 -8.281 8.004 1.00 76.12 105 SER A C 1
ATOM 857 O O . SER A 1 105 ? -31.147 -7.868 8.506 1.00 76.12 105 SER A O 1
ATOM 859 N N . PHE A 1 106 ? -33.058 -7.482 7.381 1.00 78.31 106 PHE A N 1
ATOM 860 C CA . PHE A 1 106 ? -32.851 -6.051 7.210 1.00 78.31 106 PHE A CA 1
ATOM 861 C C . PHE A 1 106 ? -32.835 -5.308 8.553 1.00 78.31 106 PHE A C 1
ATOM 863 O O . PHE A 1 106 ? -31.936 -4.505 8.795 1.00 78.31 106 PHE A O 1
ATOM 870 N N . TYR A 1 107 ? -33.749 -5.647 9.470 1.00 79.81 107 TYR A N 1
ATOM 871 C CA . TYR A 1 107 ? -33.780 -5.077 10.822 1.00 79.81 107 TYR A CA 1
ATOM 872 C C . TYR A 1 107 ? -32.479 -5.348 11.590 1.00 79.81 107 TYR A C 1
ATOM 874 O O . TYR A 1 107 ? -31.920 -4.451 12.215 1.00 79.81 107 TYR A O 1
ATOM 882 N N . VAL A 1 108 ? -31.940 -6.568 11.489 1.00 80.88 108 VAL A N 1
ATOM 883 C CA . VAL A 1 108 ? -30.654 -6.922 12.116 1.00 80.88 108 VAL A CA 1
ATOM 884 C C . VAL A 1 108 ? -29.495 -6.113 11.520 1.00 80.88 108 VAL A C 1
ATOM 886 O O . VAL A 1 108 ? -28.597 -5.678 12.239 1.00 80.88 108 VAL A O 1
ATOM 889 N N . ARG A 1 109 ? -29.493 -5.872 10.205 1.00 82.50 109 ARG A N 1
ATOM 890 C CA . ARG A 1 109 ? -28.467 -5.028 9.569 1.00 82.50 109 ARG A CA 1
ATOM 891 C C . ARG A 1 109 ? -28.568 -3.577 10.031 1.00 82.50 109 ARG A C 1
ATOM 893 O O . ARG A 1 109 ? -27.537 -2.967 10.296 1.00 82.50 109 ARG A O 1
ATOM 900 N N . GLN A 1 110 ? -29.784 -3.054 10.171 1.00 83.12 110 GLN A N 1
ATOM 901 C CA . GLN A 1 110 ? -30.034 -1.717 10.702 1.00 83.12 110 GLN A CA 1
ATOM 902 C C . GLN A 1 110 ? -29.570 -1.591 12.162 1.00 83.12 110 GLN A C 1
ATOM 904 O O . GLN A 1 110 ? -28.909 -0.617 12.511 1.00 83.12 110 GLN A O 1
ATOM 909 N N . SER A 1 111 ? -29.823 -2.595 13.009 1.00 80.06 111 SER A N 1
ATOM 910 C CA . SER A 1 111 ? -29.355 -2.572 14.401 1.00 80.06 111 SER A CA 1
ATOM 911 C C . SER A 1 111 ? -27.830 -2.626 14.504 1.00 80.06 111 SER A C 1
ATOM 913 O O . SER A 1 111 ? -27.244 -1.929 15.325 1.00 80.06 111 SER A O 1
ATOM 915 N N . VAL A 1 112 ? -27.173 -3.428 13.657 1.00 82.69 112 VAL A N 1
ATOM 916 C CA . VAL A 1 112 ? -25.703 -3.465 13.576 1.00 82.69 112 VAL A CA 1
ATOM 917 C C . VAL A 1 112 ? -25.165 -2.123 13.090 1.00 82.69 112 VAL A C 1
ATOM 919 O O . VAL A 1 112 ? -24.215 -1.614 13.669 1.00 82.69 112 VAL A O 1
ATOM 922 N N . TRP A 1 113 ? -25.784 -1.518 12.075 1.00 83.94 113 TRP A N 1
ATOM 923 C CA . TRP A 1 113 ? -25.404 -0.188 11.607 1.00 83.94 113 TRP A CA 1
ATOM 924 C C . TRP A 1 113 ? -25.401 0.831 12.754 1.00 83.94 113 TRP A C 1
ATOM 926 O O . TRP A 1 113 ? -24.369 1.438 13.010 1.00 83.94 113 TRP A O 1
ATOM 936 N N . PHE A 1 114 ? -26.486 0.935 13.525 1.00 82.25 114 PHE A N 1
ATOM 937 C CA . PHE A 1 114 ? -26.545 1.854 14.669 1.00 82.25 114 PHE A CA 1
ATOM 938 C C . PHE A 1 114 ? -25.591 1.507 15.821 1.00 82.25 114 PHE A C 1
ATOM 940 O O . PHE A 1 114 ? -25.219 2.390 16.587 1.00 82.25 114 PHE A O 1
ATOM 947 N N . ALA A 1 115 ? -25.181 0.243 15.962 1.00 79.88 115 ALA A N 1
ATOM 948 C CA . ALA A 1 115 ? -24.218 -0.156 16.988 1.00 79.88 115 ALA A CA 1
ATOM 949 C C . ALA A 1 115 ? -22.782 0.311 16.684 1.00 79.88 115 ALA A C 1
ATOM 951 O O . ALA A 1 115 ? -21.990 0.476 17.608 1.00 79.88 115 ALA A O 1
ATOM 952 N N . PHE A 1 116 ? -22.437 0.496 15.405 1.00 81.81 116 PHE A N 1
ATOM 953 C CA . PHE A 1 116 ? -21.082 0.864 14.967 1.00 81.81 116 PHE A CA 1
ATOM 954 C C . PHE A 1 116 ? -20.977 2.284 14.413 1.00 81.81 116 PHE A C 1
ATOM 956 O O . PHE A 1 116 ? -19.896 2.870 14.434 1.00 81.81 116 PHE A O 1
ATOM 963 N N . PHE A 1 117 ? -22.078 2.831 13.913 1.00 77.56 117 PHE A N 1
ATOM 964 C CA . PHE A 1 117 ? -22.154 4.166 13.351 1.00 77.56 117 PHE A CA 1
ATOM 965 C C . PHE A 1 117 ? -23.128 4.959 14.211 1.00 77.56 117 PHE A C 1
ATOM 967 O O . PHE A 1 117 ? -24.307 4.608 14.295 1.00 77.56 117 PHE A O 1
ATOM 974 N N . GLU A 1 118 ? -22.627 6.006 14.875 1.00 67.94 118 GLU A N 1
ATOM 975 C CA . GLU A 1 118 ? -23.478 6.908 15.649 1.00 67.94 118 GLU A CA 1
ATOM 976 C C . GLU A 1 118 ? -24.673 7.344 14.785 1.00 67.94 118 GLU A C 1
ATOM 978 O O . GLU A 1 118 ? -24.503 7.611 13.585 1.00 67.94 118 GLU A O 1
ATOM 983 N N . PRO A 1 119 ? -25.893 7.401 15.351 1.00 65.19 119 PRO A N 1
ATOM 984 C CA . PRO A 1 119 ? -27.017 7.961 14.632 1.00 65.19 119 PRO A CA 1
ATOM 985 C C . PRO A 1 119 ? -26.626 9.383 14.240 1.00 65.19 119 PRO A C 1
ATOM 987 O O . PRO A 1 119 ? -26.431 10.236 15.105 1.00 65.19 119 PRO A O 1
ATOM 990 N N . ILE A 1 120 ? -26.477 9.639 12.938 1.00 60.62 120 ILE A N 1
ATOM 991 C CA . ILE A 1 120 ? -26.286 10.997 12.441 1.00 60.62 120 ILE A CA 1
ATOM 992 C C . ILE A 1 120 ? -27.576 11.721 12.808 1.00 60.62 120 ILE A C 1
ATOM 994 O O . ILE A 1 120 ? -28.607 11.526 12.165 1.00 60.62 120 ILE A O 1
ATOM 998 N N . LEU A 1 121 ? -27.541 12.486 13.901 1.00 53.47 121 LEU A N 1
ATOM 999 C CA . LEU A 1 121 ? -28.669 13.288 14.341 1.00 53.47 121 LEU A CA 1
ATOM 1000 C C . LEU A 1 121 ? -29.063 14.190 13.167 1.00 53.47 121 LEU A C 1
ATOM 1002 O O . LEU A 1 121 ? -28.225 14.961 12.688 1.00 53.47 121 LEU A O 1
ATOM 1006 N N . PRO A 1 122 ? -30.315 14.127 12.685 1.00 50.19 122 PRO A N 1
ATOM 1007 C CA . PRO A 1 122 ? -30.783 14.978 11.607 1.00 50.19 122 PRO A CA 1
ATOM 1008 C C . PRO A 1 122 ? -31.045 16.393 12.142 1.00 50.19 122 PRO A C 1
ATOM 1010 O O . PRO A 1 122 ? -32.152 16.907 12.062 1.00 50.19 122 PRO A O 1
ATOM 1013 N N . SER A 1 123 ? -30.021 17.068 12.667 1.00 45.03 123 SER A N 1
ATOM 1014 C CA . SER A 1 123 ? -30.027 18.530 12.784 1.00 45.03 123 SER A CA 1
ATOM 1015 C C . SER A 1 123 ? -29.735 19.206 11.435 1.00 45.03 123 SER A C 1
ATOM 1017 O O . SER A 1 123 ? -29.910 20.413 11.315 1.00 45.03 123 SER A O 1
ATOM 1019 N N . GLN A 1 124 ? -29.372 18.438 10.396 1.00 46.50 124 GLN A N 1
ATOM 1020 C CA . GLN A 1 124 ? -29.205 18.929 9.019 1.00 46.50 124 GLN A CA 1
ATOM 1021 C C . GLN A 1 124 ? -30.276 18.437 8.024 1.00 46.50 124 GLN A C 1
ATOM 1023 O O . GLN A 1 124 ? -30.300 18.906 6.893 1.00 46.50 124 GLN A O 1
ATOM 1028 N N . ILE A 1 125 ? -31.192 17.544 8.429 1.00 49.16 125 ILE A N 1
ATOM 1029 C CA . ILE A 1 125 ? -32.297 17.034 7.576 1.00 49.16 125 ILE A CA 1
ATOM 1030 C C . ILE A 1 125 ? -33.668 17.455 8.150 1.00 49.16 125 ILE A C 1
ATOM 1032 O O . ILE A 1 125 ? -34.722 16.935 7.798 1.00 49.16 125 ILE A O 1
ATOM 1036 N N . ALA A 1 126 ? -33.685 18.423 9.066 1.00 38.03 126 ALA A N 1
ATOM 1037 C CA . ALA A 1 126 ? -34.911 18.885 9.693 1.00 38.03 126 ALA A CA 1
ATOM 1038 C C . ALA A 1 126 ? -35.790 19.667 8.703 1.00 38.03 126 ALA A C 1
ATOM 1040 O O . ALA A 1 126 ? -35.631 20.874 8.556 1.00 38.03 126 ALA A O 1
ATOM 1041 N N . SER A 1 127 ? -36.782 19.014 8.097 1.00 41.31 127 SER A N 1
ATOM 1042 C CA . SER A 1 127 ? -38.169 19.500 8.150 1.00 41.31 127 SER A CA 1
ATOM 1043 C C . SER A 1 127 ? -39.141 18.352 7.871 1.00 41.31 127 SER A C 1
ATOM 1045 O O . SER A 1 127 ? -39.105 17.757 6.801 1.00 41.31 127 SER A O 1
ATOM 1047 N N . ASN A 1 128 ? -40.065 18.128 8.808 1.00 38.41 128 ASN A N 1
ATOM 1048 C CA . ASN A 1 128 ? -41.223 17.228 8.725 1.00 38.41 128 ASN A CA 1
ATOM 1049 C C . ASN A 1 128 ? -40.930 15.757 9.052 1.00 38.41 128 ASN A C 1
ATOM 1051 O O . ASN A 1 128 ? -40.796 14.947 8.153 1.00 38.41 128 ASN A O 1
ATOM 1055 N N . VAL A 1 129 ? -40.875 15.408 10.339 1.00 39.81 129 VAL A N 1
ATOM 1056 C CA . VAL A 1 129 ? -41.830 14.502 11.017 1.00 39.81 129 VAL A CA 1
ATOM 1057 C C . VAL A 1 129 ? -41.442 14.494 12.504 1.00 39.81 129 VAL A C 1
ATOM 1059 O O . VAL A 1 129 ? -40.325 14.133 12.865 1.00 39.81 129 VAL A O 1
ATOM 1062 N N . LEU A 1 130 ? -42.363 14.917 13.377 1.00 46.22 130 LEU A N 1
ATOM 1063 C CA . LEU A 1 130 ? -42.276 14.661 14.817 1.00 46.22 130 LEU A CA 1
ATOM 1064 C C . LEU A 1 130 ? -42.304 13.142 15.042 1.00 46.22 130 LEU A C 1
ATOM 1066 O O . LEU A 1 130 ? -43.340 12.523 14.805 1.00 46.22 130 LEU A O 1
ATOM 1070 N N . ILE A 1 131 ? -41.218 12.551 15.541 1.00 41.34 131 ILE A N 1
ATOM 1071 C CA . ILE A 1 131 ? -41.261 11.215 16.147 1.00 41.34 131 ILE A CA 1
ATOM 1072 C C . ILE A 1 131 ? -40.637 11.297 17.536 1.00 41.34 131 ILE A C 1
ATOM 1074 O O . ILE A 1 131 ? -39.469 11.638 17.703 1.00 41.34 131 ILE A O 1
ATOM 1078 N N . SER A 1 132 ? -41.475 11.010 18.525 1.00 40.12 132 SER A N 1
ATOM 1079 C CA . SER A 1 132 ? -41.148 10.777 19.924 1.00 40.12 132 SER A CA 1
ATOM 1080 C C . SER A 1 132 ? -40.164 9.611 20.035 1.00 40.12 132 SER A C 1
ATOM 1082 O O . SER A 1 132 ? -40.448 8.515 19.555 1.00 40.12 132 SER A O 1
ATOM 1084 N N . ASP A 1 133 ? -39.022 9.853 20.663 1.00 44.84 133 ASP A N 1
ATOM 1085 C CA . ASP A 1 133 ? -37.899 8.921 20.752 1.00 44.84 133 ASP A CA 1
ATOM 1086 C C . ASP A 1 133 ? -37.981 8.077 22.049 1.00 44.84 133 ASP A C 1
ATOM 1088 O O . ASP A 1 133 ? -37.892 8.653 23.137 1.00 44.84 133 ASP A O 1
ATOM 1092 N N . PRO A 1 134 ? -38.166 6.739 21.997 1.00 41.56 134 PRO A N 1
ATOM 1093 C CA . PRO A 1 134 ? -38.229 5.891 23.190 1.00 41.56 134 PRO A CA 1
ATOM 1094 C C . PRO A 1 134 ? -36.854 5.482 23.742 1.00 41.56 134 PRO A C 1
ATOM 1096 O O . P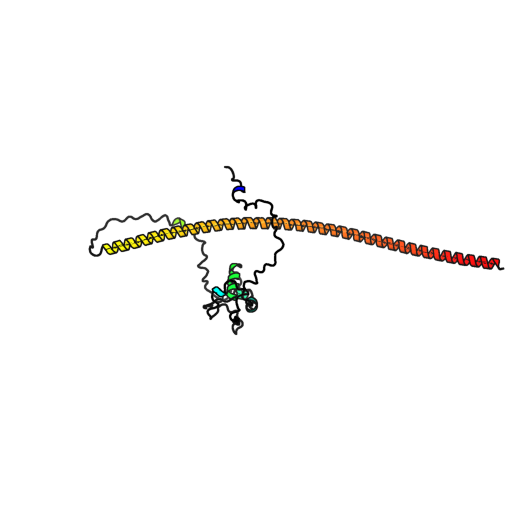RO A 1 134 ? -36.786 4.958 24.850 1.00 41.56 134 PRO A O 1
ATOM 1099 N N . PHE A 1 135 ? -35.751 5.708 23.017 1.00 38.72 135 PHE A N 1
ATOM 1100 C CA . PHE A 1 135 ? -34.413 5.277 23.458 1.00 38.72 135 PHE A CA 1
ATOM 1101 C C . PHE A 1 135 ? -33.647 6.351 24.237 1.00 38.72 135 PHE A C 1
ATOM 1103 O O . PHE A 1 135 ? -32.671 6.049 24.926 1.00 38.72 135 PHE A O 1
ATOM 1110 N N . ARG A 1 136 ? -34.133 7.596 24.215 1.00 41.81 136 ARG A N 1
ATOM 1111 C CA . ARG A 1 136 ? -33.525 8.720 24.937 1.00 41.81 136 ARG A CA 1
ATOM 1112 C C . ARG A 1 136 ? -33.663 8.635 26.462 1.00 41.81 136 ARG A C 1
ATOM 1114 O O . ARG A 1 136 ? -32.941 9.337 27.155 1.00 41.81 136 ARG A O 1
ATOM 1121 N N . SER A 1 137 ? -34.532 7.770 26.998 1.00 40.38 137 SER A N 1
ATOM 1122 C CA . SER A 1 137 ? -34.669 7.588 28.454 1.00 40.38 137 SER A CA 1
ATOM 1123 C C . SER A 1 137 ? -33.647 6.622 29.064 1.00 40.38 137 SER A C 1
ATOM 1125 O O . SER A 1 137 ? -33.669 6.427 30.276 1.00 40.38 137 SER A O 1
ATOM 1127 N N . LEU A 1 138 ? -32.792 5.976 28.259 1.00 38.53 138 LEU A N 1
ATOM 1128 C CA . LEU A 1 138 ? -31.850 4.962 28.751 1.00 38.53 138 LEU A CA 1
ATOM 1129 C C . LEU A 1 138 ? -30.405 5.464 28.896 1.00 38.53 138 LEU A C 1
ATOM 1131 O O . LEU A 1 138 ? -29.600 4.796 29.538 1.00 38.53 138 LEU A O 1
ATOM 1135 N N . ILE A 1 139 ? -30.064 6.613 28.304 1.00 41.12 139 ILE A N 1
ATOM 1136 C CA . ILE A 1 139 ? -28.681 7.113 28.219 1.00 41.12 139 ILE A CA 1
ATOM 1137 C C . ILE A 1 139 ? -28.611 8.576 28.677 1.00 41.12 139 ILE A C 1
ATOM 1139 O O . ILE A 1 139 ? -28.054 9.429 27.995 1.00 41.12 139 ILE A O 1
ATOM 1143 N N . ASP A 1 140 ? -29.181 8.875 29.843 1.00 36.78 140 ASP A N 1
ATOM 1144 C CA . ASP A 1 140 ? -28.852 10.102 30.575 1.00 36.78 140 ASP A CA 1
ATOM 1145 C C . ASP A 1 140 ? -28.197 9.730 31.911 1.00 36.78 140 ASP A C 1
ATOM 1147 O O . ASP A 1 140 ? -28.776 9.808 32.991 1.00 36.78 140 ASP A O 1
ATOM 1151 N N . ALA A 1 141 ? -26.970 9.216 31.806 1.00 41.84 141 ALA A N 1
ATOM 1152 C CA . ALA A 1 141 ? -26.098 8.877 32.931 1.00 41.84 141 ALA A CA 1
ATOM 1153 C C . ALA A 1 141 ? -25.116 10.024 33.253 1.00 41.84 141 ALA A C 1
ATOM 1155 O O . ALA A 1 141 ? -24.004 9.784 33.720 1.00 41.84 141 ALA A O 1
ATOM 1156 N N . GLY A 1 142 ? -25.505 11.274 32.967 1.00 38.88 142 GLY A N 1
ATOM 1157 C CA . GLY A 1 142 ? -24.662 12.466 33.122 1.00 38.88 142 GLY A CA 1
ATOM 1158 C C . GLY A 1 142 ? -24.886 13.295 34.394 1.00 38.88 142 GLY A C 1
ATOM 1159 O O . GLY A 1 142 ? -24.208 14.299 34.566 1.00 38.88 142 GLY A O 1
ATOM 1160 N N . HIS A 1 143 ? -25.805 12.912 35.287 1.00 37.47 143 HIS A N 1
ATOM 1161 C CA . HIS A 1 143 ? -26.180 13.701 36.480 1.00 37.47 143 HIS A CA 1
ATOM 1162 C C . HIS A 1 143 ? -25.936 12.969 37.815 1.00 37.47 143 HIS A C 1
ATOM 1164 O O . HIS A 1 143 ? -26.680 13.132 38.779 1.00 37.47 143 HIS A O 1
ATOM 1170 N N . LEU A 1 144 ? -24.893 12.132 37.899 1.00 42.66 144 LEU A N 1
ATOM 1171 C CA . LEU A 1 144 ? -24.622 11.332 39.105 1.00 42.66 144 LEU A CA 1
ATOM 1172 C C . LEU A 1 144 ? -23.646 11.970 40.113 1.00 42.66 144 LEU A C 1
ATOM 1174 O O . LEU A 1 144 ? -23.362 11.354 41.138 1.00 42.66 144 LEU A O 1
ATOM 1178 N N . GLU A 1 145 ? -23.137 13.183 39.870 1.00 43.34 145 GLU A N 1
ATOM 1179 C CA . GLU A 1 145 ? -22.251 13.871 40.831 1.00 43.34 145 GLU A CA 1
ATOM 1180 C C . GLU A 1 145 ? -23.001 14.729 41.868 1.00 43.34 145 GLU A C 1
ATOM 1182 O O . GLU A 1 145 ? -22.421 15.099 42.885 1.00 43.34 145 GLU A O 1
ATOM 1187 N N . GLU A 1 146 ? -24.307 14.962 41.702 1.00 40.81 146 GLU A N 1
ATOM 1188 C CA . GLU A 1 146 ? -25.097 15.789 42.634 1.00 40.81 146 GLU A CA 1
ATOM 1189 C C . GLU A 1 146 ? -25.775 14.982 43.767 1.00 40.81 146 GLU A C 1
ATOM 1191 O O . GLU A 1 146 ? -26.272 15.542 44.743 1.00 40.81 146 GLU A O 1
ATOM 1196 N N . LEU A 1 147 ? -25.738 13.643 43.709 1.00 43.94 147 LEU A N 1
ATOM 1197 C CA . LEU A 1 147 ? -26.410 12.762 44.680 1.00 43.94 147 LEU A CA 1
ATOM 1198 C C . LEU A 1 147 ? -25.567 12.372 45.905 1.00 43.94 147 LEU A C 1
ATOM 1200 O O . LEU A 1 147 ? -26.112 11.843 46.875 1.00 43.94 147 LEU A O 1
ATOM 1204 N N . HIS A 1 148 ? -24.269 12.692 45.936 1.00 41.94 148 HIS A N 1
ATOM 1205 C CA . HIS A 1 148 ? -23.457 12.502 47.147 1.00 41.94 148 HIS A CA 1
ATOM 1206 C C . HIS A 1 148 ? -23.757 13.536 48.252 1.00 41.94 148 HIS A C 1
ATOM 1208 O O . HIS A 1 148 ? -23.356 13.334 49.396 1.00 41.94 148 HIS A O 1
ATOM 1214 N N . GLY A 1 149 ? -24.519 14.598 47.959 1.00 35.34 149 GLY A N 1
ATOM 1215 C CA . GLY A 1 149 ? -24.952 15.592 48.950 1.00 35.34 149 GLY A CA 1
ATOM 1216 C C . GLY A 1 149 ? -26.201 15.216 49.760 1.00 35.34 149 GLY A C 1
ATOM 1217 O O . GLY A 1 149 ? -26.502 15.888 50.743 1.00 35.34 149 GLY A O 1
ATOM 1218 N N . ILE A 1 150 ? -26.934 14.159 49.385 1.00 40.53 150 ILE A N 1
ATOM 1219 C CA . ILE A 1 150 ? -28.267 13.868 49.954 1.00 40.53 150 ILE A CA 1
ATOM 1220 C C . ILE A 1 150 ? -28.238 12.734 51.000 1.00 40.53 150 ILE A C 1
ATOM 1222 O O . ILE A 1 150 ? -29.121 12.653 51.852 1.00 40.53 150 ILE A O 1
ATOM 1226 N N . PHE A 1 151 ? -27.182 11.916 51.052 1.00 38.00 151 PHE A N 1
ATOM 1227 C CA . PHE A 1 151 ? -27.104 10.777 51.985 1.00 38.00 151 PHE A CA 1
ATOM 1228 C C . PHE A 1 151 ? -26.682 11.117 53.430 1.00 38.00 151 PHE A C 1
ATOM 1230 O O . PHE A 1 151 ? -26.557 10.218 54.258 1.00 38.00 151 PHE A O 1
ATOM 1237 N N . ALA A 1 152 ? -26.512 12.399 53.776 1.00 40.09 152 ALA A N 1
ATOM 1238 C CA . ALA A 1 152 ? -26.187 12.826 55.144 1.00 40.09 152 ALA A CA 1
ATOM 1239 C C . ALA A 1 152 ? -27.415 13.156 56.022 1.00 40.09 152 ALA A C 1
ATOM 1241 O O . ALA A 1 152 ? -27.250 13.506 57.189 1.00 40.09 152 ALA A O 1
ATOM 1242 N N . VAL A 1 153 ? -28.648 13.036 55.511 1.00 41.25 153 VAL A N 1
ATOM 1243 C CA . VAL A 1 153 ? -29.871 13.408 56.253 1.00 41.25 153 VAL A CA 1
ATOM 1244 C C . VAL A 1 153 ? -30.794 12.202 56.441 1.00 41.25 153 VAL A C 1
ATOM 1246 O O . VAL A 1 153 ? -31.919 12.163 55.961 1.00 41.25 153 VAL A O 1
ATOM 1249 N N . ALA A 1 154 ? -30.315 11.191 57.161 1.00 38.19 154 ALA A N 1
ATOM 1250 C CA . ALA A 1 154 ? -31.166 10.133 57.708 1.00 38.19 154 ALA A CA 1
ATOM 1251 C C . ALA A 1 154 ? -30.597 9.633 59.044 1.00 38.19 154 ALA A C 1
ATOM 1253 O O . ALA A 1 154 ? -30.216 8.480 59.212 1.00 38.19 154 ALA A O 1
ATOM 1254 N N . SER A 1 155 ? -30.483 10.537 60.014 1.00 41.19 155 SER A N 1
ATOM 1255 C CA . SER A 1 155 ? -30.280 10.196 61.428 1.00 41.19 155 SER A CA 1
ATOM 1256 C C . SER A 1 155 ? -30.885 11.291 62.295 1.00 41.19 155 SER A C 1
ATOM 1258 O O . SER A 1 155 ? -30.207 12.049 62.979 1.00 41.19 155 SER A O 1
ATOM 1260 N N . THR A 1 156 ? -32.205 11.416 62.223 1.00 42.38 156 THR A N 1
ATOM 1261 C CA . THR A 1 156 ? -32.987 12.167 63.209 1.00 42.38 156 THR A CA 1
ATOM 1262 C C . THR A 1 156 ? -34.330 11.472 63.368 1.00 42.38 156 THR A C 1
ATOM 1264 O O . THR A 1 156 ? -35.342 11.865 62.808 1.00 42.38 156 THR A O 1
ATOM 1267 N N . SER A 1 157 ? -34.324 10.374 64.121 1.00 43.62 157 SER A N 1
ATOM 1268 C CA . SER A 1 157 ? -35.539 9.822 64.718 1.00 43.62 157 SER A CA 1
ATOM 1269 C C . SER A 1 157 ? -35.549 10.207 66.193 1.00 43.62 157 SER A C 1
ATOM 1271 O O . SER A 1 157 ? -35.038 9.489 67.047 1.00 43.62 157 SER A O 1
ATOM 1273 N N . GLN A 1 158 ? -36.101 11.386 66.477 1.00 48.66 158 GLN A N 1
ATOM 1274 C CA . GLN A 1 158 ? -36.789 11.633 67.739 1.00 48.66 158 GLN A CA 1
ATOM 1275 C C . GLN A 1 158 ? -38.265 11.288 67.530 1.00 48.66 158 GLN A C 1
ATOM 1277 O O . GLN A 1 158 ? -38.900 11.833 66.632 1.00 48.66 158 GLN A O 1
ATOM 1282 N N . ALA A 1 159 ? -38.808 10.431 68.388 1.00 41.06 159 ALA A N 1
ATOM 1283 C CA . ALA A 1 159 ? -40.219 10.439 68.767 1.00 41.06 159 ALA A CA 1
ATOM 1284 C C . ALA A 1 159 ? -40.294 9.869 70.196 1.00 41.06 159 ALA A C 1
ATOM 1286 O O . ALA A 1 159 ? -39.966 8.707 70.418 1.00 41.06 159 ALA A O 1
ATOM 1287 N N . THR A 1 160 ? -40.353 10.704 71.236 1.00 42.59 160 THR A N 1
ATOM 1288 C CA . THR A 1 160 ? -41.583 11.132 71.935 1.00 42.59 160 THR A CA 1
ATOM 1289 C C . THR A 1 160 ? -42.614 10.021 72.159 1.00 42.59 160 THR A C 1
ATOM 1291 O O . THR A 1 160 ? -43.189 9.460 71.232 1.00 42.59 160 THR A O 1
ATOM 1294 N N . ALA A 1 161 ? -42.849 9.749 73.443 1.00 45.88 161 ALA A N 1
ATOM 1295 C CA . ALA A 1 161 ? -43.829 8.828 73.998 1.00 45.88 161 ALA A CA 1
ATOM 1296 C C . ALA A 1 161 ? -45.288 9.254 73.738 1.00 45.88 161 ALA A C 1
ATOM 1298 O O . ALA A 1 161 ? -45.595 10.444 73.716 1.00 45.88 161 ALA A O 1
ATOM 1299 N N . GLY A 1 162 ? -46.201 8.277 73.652 1.00 38.84 162 GLY A N 1
ATOM 1300 C CA . GLY A 1 162 ? -47.646 8.523 73.607 1.00 38.84 162 GLY A CA 1
ATOM 1301 C C . GLY A 1 162 ? -48.493 7.253 73.466 1.00 38.84 162 GLY A C 1
ATOM 1302 O O . GLY A 1 162 ? -48.686 6.743 72.373 1.00 38.84 162 GLY A O 1
ATOM 1303 N N . TYR A 1 163 ? -48.976 6.766 74.608 1.00 42.22 163 TYR A N 1
ATOM 1304 C CA . TYR A 1 163 ? -50.040 5.782 74.874 1.00 42.22 163 TYR A CA 1
ATOM 1305 C C . TYR A 1 163 ? -51.181 5.692 73.829 1.00 42.22 163 TYR A C 1
ATOM 1307 O O . TYR A 1 163 ? -51.739 6.731 73.514 1.00 42.22 163 TYR A O 1
ATOM 1315 N N . VAL A 1 164 ? -51.622 4.480 73.437 1.00 40.28 164 VAL A N 1
ATOM 1316 C CA . VAL A 1 164 ? -53.039 4.011 73.448 1.00 40.28 164 VAL A CA 1
AT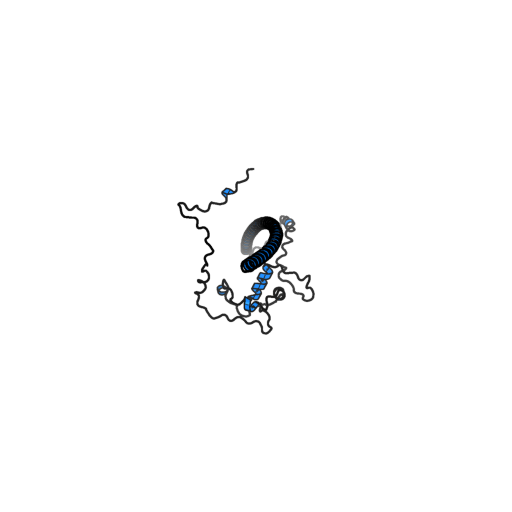OM 1317 C C . VAL A 1 164 ? -53.055 2.473 73.382 1.00 40.28 164 VAL A C 1
ATOM 1319 O O . VAL A 1 164 ? -52.497 1.856 72.477 1.00 40.28 164 VAL A O 1
ATOM 1322 N N . GLN A 1 165 ? -53.713 1.863 74.368 1.00 51.31 165 GLN A N 1
ATOM 1323 C CA . GLN A 1 165 ? -54.001 0.435 74.476 1.00 51.31 165 GLN A CA 1
ATOM 1324 C C . GLN A 1 165 ? -55.044 0.007 73.432 1.00 51.31 165 GLN A C 1
ATOM 1326 O O . GLN A 1 165 ? -56.114 0.605 73.357 1.00 51.31 165 GLN A O 1
ATOM 1331 N N . ASN A 1 166 ? -54.777 -1.065 72.681 1.00 47.22 166 ASN A N 1
ATOM 1332 C CA . ASN A 1 166 ? -55.841 -1.873 72.084 1.00 47.22 166 ASN A CA 1
ATOM 1333 C C . ASN A 1 166 ? -55.380 -3.337 71.966 1.00 47.22 166 ASN A C 1
ATOM 1335 O O . ASN A 1 166 ? -54.640 -3.716 71.057 1.00 47.22 166 ASN A O 1
ATOM 1339 N N . SER A 1 167 ? -55.754 -4.139 72.961 1.00 55.94 167 SER A N 1
ATOM 1340 C CA . SER A 1 167 ? -55.409 -5.553 73.118 1.00 55.94 167 SER A CA 1
ATOM 1341 C C . SER A 1 167 ? -56.506 -6.429 72.510 1.00 55.94 167 SER A C 1
ATOM 1343 O O . SER A 1 167 ? -57.607 -6.499 73.051 1.00 55.94 167 SER A O 1
ATOM 1345 N N . GLY A 1 168 ? -56.195 -7.102 71.398 1.00 47.53 168 GLY A N 1
ATOM 1346 C CA . GLY A 1 168 ? -57.092 -8.083 70.772 1.00 47.53 168 GLY A CA 1
ATOM 1347 C C . GLY A 1 168 ? -56.545 -8.796 69.526 1.00 47.53 168 GLY A C 1
ATOM 1348 O O . GLY A 1 168 ? -56.976 -9.903 69.239 1.00 47.53 168 GLY A O 1
ATOM 1349 N N . SER A 1 169 ? -55.562 -8.227 68.815 1.00 55.00 169 SER A N 1
ATOM 1350 C CA . SER A 1 169 ? -55.029 -8.792 67.552 1.00 55.00 169 SER A CA 1
ATOM 1351 C C . SER A 1 169 ? -53.504 -8.616 67.415 1.00 55.00 169 SER A C 1
ATOM 1353 O O . SER A 1 169 ? -52.981 -8.230 66.369 1.00 55.00 169 SER A O 1
ATOM 1355 N N . GLN A 1 170 ? -52.781 -8.775 68.524 1.00 58.97 170 GLN A N 1
ATOM 1356 C CA . GLN A 1 170 ? -51.369 -8.400 68.652 1.00 58.97 170 GLN A CA 1
ATOM 1357 C C . GLN A 1 170 ? -50.324 -9.366 68.037 1.00 58.97 170 GLN A C 1
ATOM 1359 O O . GLN A 1 170 ? -49.285 -8.862 67.611 1.00 58.97 170 GLN A O 1
ATOM 1364 N N . PRO A 1 171 ? -50.534 -10.700 67.946 1.00 65.31 171 PRO A N 1
ATOM 1365 C CA . PRO A 1 171 ? -49.499 -11.596 67.420 1.00 65.31 171 PRO A CA 1
ATOM 1366 C C . PRO A 1 171 ? -49.351 -11.516 65.891 1.00 65.31 171 PRO A C 1
ATOM 1368 O O . PRO A 1 171 ? -48.231 -11.531 65.395 1.00 65.31 171 PRO A O 1
ATOM 1371 N N . GLU A 1 172 ? -50.442 -11.322 65.142 1.00 69.75 172 GLU A N 1
ATOM 1372 C CA . GLU A 1 172 ? -50.397 -11.232 63.669 1.00 69.75 172 GLU A CA 1
ATOM 1373 C C . GLU A 1 172 ? -49.629 -10.002 63.168 1.00 69.75 172 GLU A C 1
ATOM 1375 O O . GLU A 1 172 ? -48.876 -10.082 62.202 1.00 69.75 172 GLU A O 1
ATOM 1380 N N . LYS A 1 173 ? -49.753 -8.858 63.855 1.00 78.56 173 LYS A N 1
ATOM 1381 C CA . LYS A 1 173 ? -48.987 -7.648 63.510 1.00 78.56 173 LYS A CA 1
ATOM 1382 C C . LYS A 1 173 ? -47.489 -7.811 63.768 1.00 78.56 173 LYS A C 1
ATOM 1384 O O . LYS A 1 173 ? -46.684 -7.211 63.063 1.00 78.56 173 LYS A O 1
ATOM 1389 N N . MET A 1 174 ? -47.117 -8.590 64.782 1.00 80.25 174 MET A N 1
ATOM 1390 C CA . MET A 1 174 ? -45.717 -8.838 65.123 1.00 80.25 174 MET A CA 1
ATOM 1391 C C . MET A 1 174 ? -45.058 -9.787 64.116 1.00 80.25 174 MET A C 1
ATOM 1393 O O . MET A 1 174 ? -43.896 -9.593 63.772 1.00 80.25 174 MET A O 1
ATOM 1397 N N . GLU A 1 175 ? -45.817 -10.755 63.599 1.00 84.69 175 GLU A N 1
ATOM 1398 C CA . GLU A 1 175 ? -45.348 -11.648 62.538 1.00 84.69 175 GLU A CA 1
ATOM 1399 C C . GLU A 1 175 ? -45.208 -10.912 61.198 1.00 84.69 175 GLU A C 1
ATOM 1401 O O . GLU A 1 175 ? -44.161 -10.993 60.564 1.00 84.69 175 GLU A O 1
ATOM 1406 N N . ALA A 1 176 ? -46.177 -10.066 60.832 1.00 85.19 176 ALA A N 1
ATOM 1407 C CA . ALA A 1 176 ? -46.066 -9.225 59.637 1.00 85.19 176 ALA A CA 1
ATOM 1408 C C . ALA A 1 176 ? -44.841 -8.286 59.681 1.00 85.19 176 ALA A C 1
ATOM 1410 O O . ALA A 1 176 ? -44.183 -8.068 58.667 1.00 85.19 176 ALA A O 1
ATOM 1411 N N . LEU A 1 177 ? -44.494 -7.748 60.857 1.00 88.25 177 LEU A N 1
ATOM 1412 C CA . LEU A 1 177 ? -43.278 -6.945 61.034 1.00 88.25 177 LEU A CA 1
ATOM 1413 C C . LEU A 1 177 ? -41.996 -7.775 60.881 1.00 88.25 177 LEU A C 1
ATOM 1415 O O . LEU A 1 177 ? -41.007 -7.270 60.352 1.00 88.25 177 LEU A O 1
ATOM 1419 N N . ARG A 1 178 ? -42.004 -9.039 61.318 1.00 92.06 178 ARG A N 1
ATOM 1420 C CA . ARG A 1 178 ? -40.875 -9.961 61.142 1.00 92.06 178 ARG A CA 1
ATOM 1421 C C . ARG A 1 178 ? -40.629 -10.244 59.660 1.00 92.06 178 ARG A C 1
ATOM 1423 O O . ARG A 1 178 ? -39.481 -10.184 59.224 1.00 92.06 178 ARG A O 1
ATOM 1430 N N . ASP A 1 179 ? -41.692 -10.484 58.898 1.00 93.44 179 ASP A N 1
ATOM 1431 C CA . ASP A 1 179 ? -41.609 -10.718 57.454 1.00 93.44 179 ASP A CA 1
ATOM 1432 C C . ASP A 1 179 ? -41.094 -9.485 56.703 1.00 93.44 179 ASP A C 1
ATOM 1434 O O . ASP A 1 179 ? -40.226 -9.603 55.837 1.00 93.44 179 ASP A O 1
ATOM 1438 N N . VAL A 1 180 ? -41.559 -8.287 57.078 1.00 94.50 180 VAL A N 1
ATOM 1439 C CA . VAL A 1 180 ? -41.068 -7.028 56.498 1.00 94.50 180 VAL A CA 1
ATOM 1440 C C . VAL A 1 180 ? -39.588 -6.805 56.812 1.00 94.50 180 VAL A C 1
ATOM 1442 O O . VAL A 1 180 ? -38.834 -6.451 55.908 1.00 94.50 180 VAL A O 1
ATOM 1445 N N . ASN A 1 181 ? -39.142 -7.048 58.049 1.00 94.62 181 ASN A N 1
ATOM 1446 C CA . ASN A 1 181 ? -37.722 -6.930 58.401 1.00 94.62 181 ASN A CA 1
ATOM 1447 C C . ASN A 1 181 ? -36.855 -7.916 57.617 1.00 94.62 181 ASN A C 1
ATOM 1449 O O . ASN A 1 181 ? -35.803 -7.536 57.113 1.00 94.62 181 ASN A O 1
ATOM 1453 N N . LYS A 1 182 ? -37.311 -9.163 57.469 1.00 96.38 182 LYS A N 1
ATOM 1454 C CA . LYS A 1 182 ? -36.599 -10.159 56.670 1.00 96.38 182 LYS A CA 1
ATOM 1455 C C . LYS A 1 182 ? -36.478 -9.717 55.209 1.00 96.38 182 LYS A C 1
ATOM 1457 O O . LYS A 1 182 ? -35.399 -9.800 54.632 1.00 96.38 182 LYS A O 1
ATOM 1462 N N . HIS A 1 183 ? -37.562 -9.207 54.626 1.00 95.56 183 HIS A N 1
ATOM 1463 C CA . HIS A 1 183 ? -37.536 -8.699 53.258 1.00 95.56 183 HIS A CA 1
ATOM 1464 C C . HIS A 1 183 ? -36.608 -7.483 53.106 1.00 95.56 183 HIS A C 1
ATOM 1466 O O . HIS A 1 183 ? -35.901 -7.368 52.107 1.00 95.56 183 HIS A O 1
ATOM 1472 N N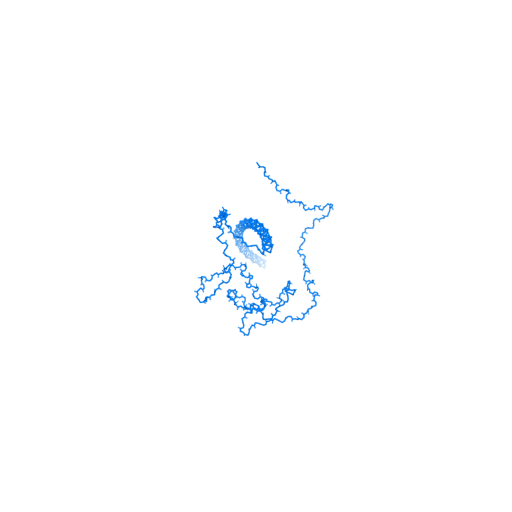 . LEU A 1 184 ? -36.564 -6.598 54.107 1.00 96.19 184 LEU A N 1
ATOM 1473 C CA . LEU A 1 184 ? -35.645 -5.461 54.126 1.00 96.19 184 LEU A CA 1
ATOM 1474 C C . LEU A 1 184 ? -34.179 -5.921 54.156 1.00 96.19 184 LEU A C 1
ATOM 1476 O O . LEU A 1 184 ? -33.377 -5.428 53.367 1.00 96.19 184 LEU A O 1
ATOM 1480 N N . GLU A 1 185 ? -33.838 -6.900 54.998 1.00 96.44 185 GLU A N 1
ATOM 1481 C CA . GLU A 1 185 ? -32.490 -7.483 55.060 1.00 96.44 185 GLU A CA 1
ATOM 1482 C C . GLU A 1 185 ? -32.077 -8.139 53.728 1.00 96.44 185 GLU A C 1
ATOM 1484 O O . GLU A 1 185 ? -30.939 -7.979 53.274 1.00 96.44 185 GLU A O 1
ATOM 1489 N N . GLU A 1 186 ? -33.002 -8.845 53.068 1.00 97.38 186 GLU A N 1
ATOM 1490 C CA . GLU A 1 186 ? -32.791 -9.421 51.732 1.00 97.38 186 GLU A CA 1
ATOM 1491 C C . GLU A 1 186 ? -32.519 -8.327 50.687 1.00 97.38 186 GLU A C 1
ATOM 1493 O O . GLU A 1 186 ? -31.586 -8.446 49.887 1.00 97.38 186 GLU A O 1
ATOM 1498 N N . LEU A 1 187 ? -33.280 -7.231 50.727 1.00 97.12 187 LEU A N 1
ATOM 1499 C CA . LEU A 1 187 ? -33.120 -6.103 49.813 1.00 97.12 187 LEU A CA 1
ATOM 1500 C C . LEU A 1 187 ? -31.788 -5.364 50.036 1.00 97.12 187 LEU A C 1
ATOM 1502 O O . LEU A 1 187 ? -31.116 -4.980 49.079 1.00 97.12 187 LEU A O 1
ATOM 1506 N N . GLU A 1 188 ? -31.361 -5.197 51.289 1.00 97.06 188 GLU A N 1
ATOM 1507 C CA . GLU A 1 188 ? -30.053 -4.626 51.635 1.00 97.06 188 GLU A CA 1
ATOM 1508 C C . GLU A 1 188 ? -28.891 -5.508 51.165 1.00 97.06 188 GLU A C 1
ATOM 1510 O O . GLU A 1 188 ? -27.858 -5.006 50.705 1.00 97.06 188 GLU A O 1
ATOM 1515 N N . LEU A 1 189 ? -29.035 -6.832 51.268 1.00 97.38 189 LEU A N 1
ATOM 1516 C CA . LEU A 1 189 ? -28.056 -7.772 50.728 1.00 97.38 189 LEU A CA 1
ATOM 1517 C C . LEU A 1 189 ? -27.981 -7.670 49.200 1.00 97.38 189 LEU A C 1
ATOM 1519 O O . LEU A 1 189 ? -26.883 -7.587 48.649 1.00 97.38 189 LEU A O 1
ATOM 1523 N N . GLN A 1 190 ? -29.130 -7.611 48.525 1.00 97.81 190 GLN A N 1
ATOM 1524 C CA . GLN A 1 190 ? -29.197 -7.470 47.074 1.00 97.81 190 GLN A CA 1
ATOM 1525 C C . GLN A 1 190 ? -28.590 -6.138 46.600 1.00 97.81 190 GLN A C 1
ATOM 1527 O O . GLN A 1 190 ? -27.818 -6.123 45.643 1.00 97.81 190 GLN A O 1
ATOM 1532 N N . ASN A 1 191 ? -28.856 -5.032 47.301 1.00 96.75 191 ASN A N 1
ATOM 1533 C CA . ASN A 1 191 ? -28.242 -3.736 47.002 1.00 96.75 191 ASN A CA 1
ATOM 1534 C C . ASN A 1 191 ? -26.716 -3.775 47.141 1.00 96.75 191 ASN A C 1
ATOM 1536 O O . ASN A 1 191 ? -26.013 -3.277 46.263 1.00 96.75 191 ASN A O 1
ATOM 1540 N N . ARG A 1 192 ? -26.182 -4.403 48.199 1.00 97.56 192 ARG A N 1
ATOM 1541 C CA . ARG A 1 192 ? -24.726 -4.570 48.366 1.00 97.56 192 ARG A CA 1
ATOM 1542 C C . ARG A 1 192 ? -24.100 -5.352 47.217 1.00 97.56 192 ARG A C 1
ATOM 1544 O O . ARG A 1 192 ? -23.038 -4.975 46.728 1.00 97.56 192 ARG A O 1
ATOM 1551 N N . GLU A 1 193 ? -24.764 -6.412 46.774 1.00 98.00 193 GLU A N 1
ATOM 1552 C CA . GLU A 1 193 ? -24.302 -7.214 45.647 1.00 98.00 193 GLU A CA 1
ATOM 1553 C C . GLU A 1 193 ? -24.315 -6.421 44.330 1.00 98.00 193 GLU A C 1
ATOM 1555 O O . GLU A 1 193 ? -23.337 -6.462 43.585 1.00 98.00 193 GLU A O 1
ATOM 1560 N N . TYR A 1 194 ? -25.359 -5.627 44.070 1.00 97.94 194 TYR A N 1
ATOM 1561 C CA . TYR A 1 194 ? -25.390 -4.737 42.905 1.00 97.94 194 TYR A CA 1
ATOM 1562 C C . TYR A 1 194 ? -24.274 -3.692 42.930 1.00 97.94 194 TYR A C 1
ATOM 1564 O O . TYR A 1 194 ? -23.629 -3.470 41.905 1.00 97.94 194 TYR A O 1
ATOM 1572 N N . PHE A 1 195 ? -24.003 -3.075 44.084 1.00 97.75 195 PHE A N 1
ATOM 1573 C CA . PHE A 1 195 ? -22.893 -2.127 44.207 1.00 97.75 195 PHE A CA 1
ATOM 1574 C C . PHE A 1 195 ? -21.543 -2.789 43.925 1.00 97.75 195 PHE A C 1
ATOM 1576 O O . PHE A 1 195 ? -20.730 -2.216 43.200 1.00 97.75 195 PHE A O 1
ATOM 1583 N N . ARG A 1 196 ? -21.329 -4.016 44.417 1.00 97.94 196 ARG A N 1
ATOM 1584 C CA . ARG A 1 196 ? -20.117 -4.790 44.124 1.00 97.94 196 ARG A CA 1
ATOM 1585 C C . ARG A 1 196 ? -19.955 -5.037 42.622 1.00 97.94 196 ARG A C 1
ATOM 1587 O O . ARG A 1 196 ? -18.888 -4.777 42.074 1.00 97.94 196 ARG A O 1
ATOM 1594 N N . GLN A 1 197 ? -21.016 -5.471 41.942 1.00 98.00 197 GLN A N 1
ATOM 1595 C CA . GLN A 1 197 ? -20.993 -5.694 40.490 1.00 98.00 197 GLN A CA 1
ATOM 1596 C C . GLN A 1 197 ? -20.743 -4.401 39.704 1.00 98.00 197 GLN A C 1
ATOM 1598 O O . GLN A 1 197 ? -20.005 -4.407 38.718 1.00 98.00 197 GLN A O 1
ATOM 1603 N N . LEU A 1 198 ? -21.321 -3.280 40.145 1.00 97.62 198 LEU A N 1
ATOM 1604 C CA . LEU A 1 198 ? -21.096 -1.975 39.529 1.00 97.62 198 LEU A CA 1
ATOM 1605 C C . LEU A 1 198 ? -19.628 -1.543 39.653 1.00 97.62 198 LEU A C 1
ATOM 1607 O O . LEU A 1 198 ? -19.045 -1.043 38.691 1.00 97.62 198 LEU A O 1
ATOM 1611 N N . GLU A 1 199 ? -19.017 -1.759 40.816 1.00 97.50 199 GLU A N 1
ATOM 1612 C CA . GLU A 1 199 ? -17.618 -1.415 41.069 1.00 97.50 199 GLU A CA 1
ATOM 1613 C C . GLU A 1 199 ? -16.654 -2.316 40.277 1.00 97.50 199 GLU A C 1
ATOM 1615 O O . GLU A 1 199 ? -15.721 -1.813 39.646 1.00 97.50 199 GLU A O 1
ATOM 1620 N N . GLU A 1 200 ? -16.936 -3.621 40.198 1.00 98.25 200 GLU A N 1
ATOM 1621 C CA . GLU A 1 200 ? -16.219 -4.571 39.335 1.00 98.25 200 GLU A CA 1
ATOM 1622 C C . GLU A 1 200 ? -16.325 -4.178 37.850 1.00 98.25 200 GLU A C 1
ATOM 1624 O O . GLU A 1 200 ? -15.317 -4.129 37.137 1.00 98.25 200 GLU A O 1
ATOM 1629 N N . SER A 1 201 ? -17.526 -3.820 37.383 1.00 97.81 201 SER A N 1
ATOM 1630 C CA . SER A 1 201 ? -17.752 -3.346 36.013 1.00 97.81 201 SER A CA 1
ATOM 1631 C C . SER A 1 201 ? -16.999 -2.044 35.735 1.00 97.81 201 SER A C 1
ATOM 1633 O O . SER A 1 201 ? -16.411 -1.882 34.663 1.00 97.81 201 SER A O 1
ATOM 1635 N N . ARG A 1 202 ? -16.970 -1.114 36.698 1.00 97.62 202 ARG A N 1
ATOM 1636 C CA . ARG A 1 202 ? -16.229 0.147 36.578 1.00 97.62 202 ARG A CA 1
ATOM 1637 C C . ARG A 1 202 ? -14.725 -0.101 36.488 1.00 97.62 202 ARG A C 1
ATOM 1639 O O . ARG A 1 202 ? -14.072 0.493 35.633 1.00 97.62 202 ARG A O 1
ATOM 1646 N N . ALA A 1 203 ? -14.185 -0.997 37.313 1.00 97.44 203 ALA A N 1
ATOM 1647 C CA . ALA A 1 203 ? -12.777 -1.386 37.265 1.00 97.44 203 ALA A CA 1
ATOM 1648 C C . ALA A 1 203 ? -12.409 -2.077 35.939 1.00 97.44 203 ALA A C 1
ATOM 1650 O O . ALA A 1 203 ? -11.356 -1.809 35.362 1.00 97.44 203 ALA A O 1
ATOM 1651 N N . CYS A 1 204 ? -13.292 -2.929 35.408 1.00 98.44 204 CYS A N 1
ATOM 1652 C CA . CYS A 1 204 ? -13.100 -3.536 34.091 1.00 98.44 204 CYS A CA 1
ATOM 1653 C C . CYS A 1 204 ? -13.101 -2.479 32.974 1.00 98.44 204 CYS A C 1
ATOM 1655 O O . CYS A 1 204 ? -12.236 -2.497 32.096 1.00 98.44 204 CYS A O 1
ATOM 1657 N N . SER A 1 205 ? -14.026 -1.518 33.032 1.00 97.94 205 SER A N 1
ATOM 1658 C CA . SER A 1 205 ? -14.107 -0.430 32.056 1.00 97.94 205 SER A CA 1
ATOM 1659 C C . SER A 1 205 ? -12.844 0.435 32.038 1.00 97.94 205 SER A C 1
ATOM 1661 O O . SER A 1 205 ? -12.398 0.826 30.959 1.00 97.94 205 SER A O 1
ATOM 1663 N N . THR A 1 206 ? -12.246 0.740 33.194 1.00 97.38 206 THR A N 1
ATOM 1664 C CA . THR A 1 206 ? -11.014 1.545 33.254 1.00 97.38 206 THR A CA 1
ATOM 1665 C C . THR A 1 206 ? -9.792 0.779 32.744 1.00 97.38 206 THR A C 1
ATOM 1667 O O . THR A 1 206 ? -8.968 1.366 32.042 1.00 97.38 206 THR A O 1
ATOM 1670 N N . ASP A 1 207 ? -9.690 -0.528 33.008 1.00 98.31 207 ASP A N 1
ATOM 1671 C CA . ASP A 1 207 ? -8.645 -1.390 32.428 1.00 98.31 207 ASP A CA 1
ATOM 1672 C C . ASP A 1 207 ? -8.745 -1.452 30.895 1.00 98.31 207 ASP A C 1
ATOM 1674 O O . ASP A 1 207 ? -7.748 -1.276 30.187 1.00 98.31 207 ASP A O 1
ATOM 1678 N N . LEU A 1 208 ? -9.959 -1.629 30.361 1.00 97.94 208 LEU A N 1
ATOM 1679 C CA . LEU A 1 208 ? -10.198 -1.596 28.917 1.00 97.94 208 LEU A CA 1
ATOM 1680 C C . LEU A 1 208 ? -9.837 -0.233 28.314 1.00 97.94 208 LEU A C 1
ATOM 1682 O O . LEU A 1 208 ? -9.165 -0.189 27.283 1.00 97.94 208 LEU A O 1
ATOM 1686 N N . GLN A 1 209 ? -10.189 0.871 28.977 1.00 97.50 209 GLN A N 1
ATOM 1687 C CA . GLN A 1 209 ? -9.808 2.215 28.538 1.00 97.50 209 GLN A CA 1
ATOM 1688 C C . GLN A 1 209 ? -8.281 2.412 28.519 1.00 97.50 209 GLN A C 1
ATOM 1690 O O . GLN A 1 209 ? -7.735 3.031 27.598 1.00 97.50 209 GLN A O 1
ATOM 1695 N N . GLY A 1 210 ? -7.574 1.834 29.495 1.00 97.88 210 GLY A N 1
ATOM 1696 C CA . GLY A 1 210 ? -6.112 1.793 29.520 1.00 97.88 210 GLY A CA 1
ATOM 1697 C C . GLY A 1 210 ? -5.539 1.032 28.322 1.00 97.88 210 GLY A C 1
ATOM 1698 O O . GLY A 1 210 ? -4.662 1.539 27.620 1.00 97.88 210 GLY A O 1
ATOM 1699 N N . LYS A 1 211 ? -6.086 -0.153 28.020 1.00 98.44 211 LYS A N 1
ATOM 1700 C CA . LYS A 1 211 ? -5.687 -0.957 26.851 1.00 98.44 211 LYS A CA 1
ATOM 1701 C C . LYS A 1 211 ? -5.942 -0.233 25.529 1.00 98.44 211 LYS A C 1
ATOM 1703 O O . LYS A 1 211 ? -5.077 -0.278 24.655 1.00 98.44 211 LYS A O 1
ATOM 1708 N N . ILE A 1 212 ? -7.078 0.456 25.393 1.00 97.75 212 ILE A N 1
ATOM 1709 C CA . ILE A 1 212 ? -7.400 1.272 24.212 1.00 97.75 212 ILE A CA 1
ATOM 1710 C C . ILE A 1 212 ? -6.349 2.370 24.028 1.00 97.75 212 ILE A C 1
ATOM 1712 O O . ILE A 1 212 ? -5.774 2.480 22.947 1.00 97.75 212 ILE A O 1
ATOM 1716 N N . SER A 1 213 ? -6.018 3.106 25.092 1.00 98.31 213 SER A N 1
ATOM 1717 C CA . SER A 1 213 ? -4.984 4.152 25.053 1.00 98.31 213 SER A CA 1
ATOM 1718 C C . SER A 1 213 ? -3.618 3.597 24.624 1.00 98.31 213 SER A C 1
ATOM 1720 O O . SER A 1 213 ? -2.943 4.169 23.768 1.00 98.31 213 SER A O 1
ATOM 1722 N N . CYS A 1 214 ? -3.217 2.437 25.159 1.00 98.19 214 CYS A N 1
ATOM 1723 C CA . CYS A 1 214 ? -1.970 1.781 24.763 1.00 98.19 214 CYS A CA 1
ATOM 1724 C C . CYS A 1 214 ? -1.958 1.352 23.289 1.00 98.19 214 CYS A C 1
ATOM 1726 O O . CYS A 1 214 ? -0.918 1.438 22.636 1.00 98.19 214 CYS A O 1
ATOM 1728 N N . LEU A 1 215 ? -3.083 0.861 22.761 1.00 98.25 215 LEU A N 1
ATOM 1729 C CA . LEU A 1 215 ? -3.190 0.482 21.351 1.00 98.25 215 LEU A CA 1
ATOM 1730 C C . LEU A 1 215 ? -3.148 1.706 20.433 1.00 98.25 215 LEU A C 1
ATOM 1732 O O . LEU A 1 215 ? -2.466 1.658 19.416 1.00 98.25 215 LEU A O 1
ATOM 1736 N N . GLN A 1 216 ? -3.803 2.804 20.810 1.00 97.75 216 GLN A N 1
ATOM 1737 C CA . GLN A 1 216 ? -3.765 4.059 20.055 1.00 97.75 216 GLN A CA 1
ATOM 1738 C C . GLN A 1 216 ? -2.339 4.609 19.924 1.00 97.75 216 GLN A C 1
ATOM 1740 O O . GLN A 1 216 ? -1.940 5.003 18.831 1.00 97.75 216 GLN A O 1
ATOM 1745 N N . LEU A 1 217 ? -1.542 4.562 20.998 1.00 97.88 217 LEU A N 1
ATOM 1746 C CA . LEU A 1 217 ? -0.128 4.952 20.944 1.00 97.88 217 LEU A CA 1
ATOM 1747 C C . LEU A 1 217 ? 0.680 4.062 19.991 1.00 97.88 217 LEU A C 1
ATOM 1749 O O . LEU A 1 217 ? 1.414 4.572 19.152 1.00 97.88 217 LEU A O 1
ATOM 1753 N N . LYS A 1 218 ? 0.495 2.737 20.062 1.00 98.19 218 LYS A N 1
ATOM 1754 C CA . LYS A 1 218 ? 1.179 1.797 19.158 1.00 98.19 218 LYS A CA 1
ATOM 1755 C C . LYS A 1 218 ? 0.823 2.017 17.690 1.00 98.19 218 LYS A C 1
ATOM 1757 O O . LYS A 1 218 ? 1.692 1.874 16.838 1.00 98.19 218 LYS A O 1
ATOM 1762 N N . ILE A 1 219 ? -0.439 2.337 17.400 1.00 97.44 219 ILE A N 1
ATOM 1763 C CA . ILE A 1 219 ? -0.877 2.684 16.043 1.00 97.44 219 ILE A CA 1
ATOM 1764 C C . ILE A 1 219 ? -0.134 3.939 15.573 1.00 97.44 219 ILE A C 1
ATOM 1766 O O . ILE A 1 219 ? 0.458 3.913 14.501 1.00 97.44 219 ILE A O 1
ATOM 1770 N N . GLY A 1 220 ? -0.068 4.983 16.406 1.00 97.62 220 GLY A N 1
ATOM 1771 C CA . GLY A 1 220 ? 0.677 6.203 16.085 1.00 97.62 220 GLY A CA 1
ATOM 1772 C C . GLY A 1 220 ? 2.170 5.964 15.816 1.00 97.62 220 GLY A C 1
ATOM 1773 O O . GLY A 1 220 ? 2.717 6.516 14.861 1.00 97.62 220 GLY A O 1
ATOM 1774 N N . ASP A 1 221 ? 2.822 5.111 16.610 1.00 98.06 221 ASP A N 1
ATOM 1775 C CA . ASP A 1 221 ? 4.238 4.765 16.425 1.00 98.06 221 ASP A CA 1
ATOM 1776 C C . ASP A 1 221 ? 4.486 4.000 15.112 1.00 98.06 221 ASP A C 1
ATOM 1778 O O . ASP A 1 221 ? 5.432 4.304 14.376 1.00 98.06 221 ASP A O 1
ATOM 1782 N N . GLU A 1 222 ? 3.640 3.017 14.787 1.00 98.19 222 GLU A N 1
ATOM 1783 C CA . GLU A 1 222 ? 3.756 2.273 13.527 1.00 98.19 222 GLU A CA 1
ATOM 1784 C C . GLU A 1 222 ? 3.409 3.150 12.312 1.00 98.19 222 GLU A C 1
ATOM 1786 O O . GLU A 1 222 ? 4.095 3.056 11.292 1.00 98.19 222 GLU A O 1
ATOM 1791 N N . ASP A 1 223 ? 2.447 4.070 12.426 1.00 97.94 223 ASP A N 1
ATOM 1792 C CA . ASP A 1 223 ? 2.144 5.055 11.380 1.00 97.94 223 ASP A CA 1
ATOM 1793 C C . ASP A 1 223 ? 3.334 5.997 11.137 1.00 97.94 223 ASP A C 1
ATOM 1795 O O . ASP A 1 223 ? 3.713 6.263 9.991 1.00 97.94 223 ASP A O 1
ATOM 1799 N N . ALA A 1 224 ? 3.986 6.481 12.198 1.00 98.00 224 ALA A N 1
ATOM 1800 C CA . ALA A 1 224 ? 5.182 7.315 12.083 1.00 98.00 224 ALA A CA 1
ATOM 1801 C C . ALA A 1 224 ? 6.335 6.563 11.394 1.00 98.00 224 ALA A C 1
ATOM 1803 O O . ALA A 1 224 ? 7.016 7.103 10.514 1.00 98.00 224 ALA A O 1
ATOM 1804 N N . LYS A 1 225 ? 6.527 5.290 11.745 1.00 98.44 225 LYS A N 1
ATOM 1805 C CA . LYS A 1 225 ? 7.530 4.411 11.137 1.00 98.44 225 LYS A CA 1
ATOM 1806 C C . LYS A 1 225 ? 7.228 4.114 9.667 1.00 98.44 225 LYS A C 1
ATOM 1808 O O . LYS A 1 225 ? 8.142 4.173 8.842 1.00 98.44 225 LYS A O 1
ATOM 1813 N N . ALA A 1 226 ? 5.969 3.847 9.321 1.00 98.19 226 ALA A N 1
ATOM 1814 C CA . ALA A 1 226 ? 5.535 3.638 7.942 1.00 98.19 226 ALA A CA 1
ATOM 1815 C C . ALA A 1 226 ? 5.777 4.890 7.085 1.00 98.19 226 ALA A C 1
ATOM 1817 O O . ALA A 1 226 ? 6.342 4.797 5.994 1.00 98.19 226 ALA A O 1
ATOM 1818 N N . ASN A 1 227 ? 5.445 6.072 7.611 1.00 97.75 227 ASN A N 1
ATOM 1819 C CA . ASN A 1 227 ? 5.699 7.345 6.937 1.00 97.75 227 ASN A CA 1
ATOM 1820 C C . ASN A 1 227 ? 7.198 7.600 6.718 1.00 97.75 227 ASN A C 1
ATOM 1822 O O . ASN A 1 227 ? 7.600 8.017 5.631 1.00 97.75 227 ASN A O 1
ATOM 1826 N N . ASN A 1 228 ? 8.045 7.297 7.707 1.00 98.25 228 ASN A N 1
ATOM 1827 C CA . ASN A 1 228 ? 9.496 7.402 7.548 1.00 98.25 228 ASN A CA 1
ATOM 1828 C C . ASN A 1 228 ? 10.020 6.467 6.444 1.00 98.25 228 ASN A C 1
ATOM 1830 O O . ASN A 1 228 ? 10.790 6.888 5.580 1.00 98.25 228 ASN A O 1
ATOM 1834 N N . MET A 1 229 ? 9.557 5.213 6.426 1.00 98.44 229 MET A N 1
ATOM 1835 C CA . MET A 1 229 ? 9.922 4.249 5.387 1.00 98.44 229 MET A CA 1
ATOM 1836 C C . MET A 1 229 ? 9.499 4.729 3.992 1.00 98.44 229 MET A C 1
ATOM 1838 O O . MET A 1 229 ? 10.283 4.629 3.049 1.00 98.44 229 MET A O 1
ATOM 1842 N N . LEU A 1 230 ? 8.299 5.300 3.864 1.00 98.62 230 LEU A N 1
ATOM 1843 C CA . LEU A 1 230 ? 7.790 5.842 2.604 1.00 98.62 230 LEU A CA 1
ATOM 1844 C C . LEU A 1 230 ? 8.639 7.018 2.103 1.00 98.62 230 LEU A C 1
ATOM 1846 O O . LEU A 1 230 ? 8.966 7.073 0.917 1.00 98.62 230 LEU A O 1
ATOM 1850 N N . LEU A 1 231 ? 9.054 7.923 2.994 1.00 98.38 231 LEU A N 1
ATOM 1851 C CA . LEU A 1 231 ? 9.954 9.028 2.645 1.00 98.38 231 LEU A CA 1
ATOM 1852 C C . LEU A 1 231 ? 11.316 8.525 2.147 1.00 98.38 231 LEU A C 1
ATOM 1854 O O . LEU A 1 231 ? 11.816 9.011 1.131 1.00 98.38 231 LEU A O 1
ATOM 1858 N N . ASN A 1 232 ? 11.885 7.512 2.803 1.00 98.25 232 ASN A N 1
ATOM 1859 C CA . ASN A 1 232 ? 13.148 6.907 2.373 1.00 98.25 232 ASN A CA 1
ATOM 1860 C C . ASN A 1 232 ? 13.023 6.244 0.992 1.00 98.25 232 ASN A C 1
ATOM 1862 O O . ASN A 1 232 ? 13.903 6.404 0.145 1.00 98.25 232 ASN A O 1
ATOM 1866 N N . LEU A 1 233 ? 11.920 5.527 0.743 1.00 98.38 233 LEU A N 1
ATOM 1867 C CA . LEU A 1 233 ? 11.651 4.909 -0.557 1.00 98.38 233 LEU A CA 1
ATOM 1868 C C . LEU A 1 233 ? 11.501 5.956 -1.664 1.00 98.38 233 LEU A C 1
ATOM 1870 O O . LEU A 1 233 ? 12.092 5.786 -2.728 1.00 98.38 233 LEU A O 1
ATOM 1874 N N . ARG A 1 234 ? 10.794 7.060 -1.399 1.00 98.56 234 ARG A N 1
ATOM 1875 C CA . ARG A 1 234 ? 10.661 8.173 -2.350 1.00 98.56 234 ARG A CA 1
ATOM 1876 C C . ARG A 1 234 ? 12.017 8.791 -2.691 1.00 98.56 234 ARG A C 1
ATOM 1878 O O . ARG A 1 234 ? 12.340 8.955 -3.861 1.00 98.56 234 ARG A O 1
ATOM 1885 N N . SER A 1 235 ? 12.846 9.066 -1.684 1.00 98.50 235 SER A N 1
ATOM 1886 C CA . SER A 1 235 ? 14.199 9.589 -1.912 1.00 98.50 235 SER A CA 1
ATOM 1887 C C . SER A 1 235 ? 15.051 8.624 -2.750 1.00 98.50 235 SER A C 1
ATOM 1889 O O . SER A 1 235 ? 15.795 9.040 -3.644 1.00 98.50 235 SER A O 1
ATOM 1891 N N . ARG A 1 236 ? 14.912 7.311 -2.519 1.00 98.62 236 ARG A N 1
ATOM 1892 C CA . ARG A 1 236 ? 15.608 6.294 -3.314 1.00 98.62 236 ARG A CA 1
ATOM 1893 C C . ARG A 1 236 ? 15.120 6.249 -4.762 1.00 98.62 236 ARG A C 1
ATOM 1895 O O . ARG A 1 236 ? 15.948 6.109 -5.660 1.00 98.62 236 ARG A O 1
ATOM 1902 N N . GLU A 1 237 ? 13.816 6.371 -4.989 1.00 98.69 237 GLU A N 1
ATOM 1903 C CA . GLU A 1 237 ? 13.216 6.449 -6.325 1.00 98.69 237 GLU A CA 1
ATOM 1904 C C . GLU A 1 237 ? 13.743 7.661 -7.104 1.00 98.69 237 GLU A C 1
ATOM 1906 O O . GLU A 1 237 ? 14.196 7.514 -8.240 1.00 98.69 237 GLU A O 1
ATOM 1911 N N . GLU A 1 238 ? 13.778 8.838 -6.477 1.00 98.69 238 GLU A N 1
ATOM 1912 C CA . GLU A 1 238 ? 14.317 10.064 -7.077 1.00 98.69 238 GLU A CA 1
ATOM 1913 C C . GLU A 1 238 ? 15.793 9.903 -7.472 1.00 98.69 238 GLU A C 1
ATOM 1915 O O . GLU A 1 238 ? 16.187 10.257 -8.587 1.00 98.69 238 GLU A O 1
ATOM 1920 N N . SER A 1 239 ? 16.602 9.299 -6.595 1.00 98.62 239 SER A N 1
ATOM 1921 C CA . SER A 1 239 ? 18.013 9.004 -6.868 1.00 98.62 239 SER A CA 1
ATOM 1922 C C . SER A 1 239 ? 18.195 8.050 -8.053 1.00 98.62 239 SER A C 1
ATOM 1924 O O . SER A 1 239 ? 19.025 8.314 -8.924 1.00 98.62 239 SER A O 1
ATOM 1926 N N . LEU A 1 240 ? 17.411 6.970 -8.122 1.00 98.69 240 LEU A N 1
ATOM 1927 C CA . LEU A 1 240 ? 17.466 6.019 -9.237 1.00 98.69 240 LEU A CA 1
ATOM 1928 C C . LEU A 1 240 ? 17.000 6.654 -10.551 1.00 98.69 240 LEU A C 1
ATOM 1930 O O . LEU A 1 240 ? 17.567 6.385 -11.610 1.00 98.69 240 LEU A O 1
ATOM 1934 N N . ASN A 1 241 ? 15.993 7.525 -10.499 1.00 98.62 241 ASN A N 1
ATOM 1935 C CA . ASN A 1 241 ? 15.519 8.234 -11.679 1.00 98.62 241 ASN A CA 1
ATOM 1936 C C . ASN A 1 241 ? 16.572 9.225 -12.206 1.00 98.62 241 ASN A C 1
ATOM 1938 O O . ASN A 1 241 ? 16.766 9.340 -13.417 1.00 98.62 241 ASN A O 1
ATOM 1942 N N . ALA A 1 242 ? 17.308 9.894 -11.312 1.00 98.62 242 ALA A N 1
ATOM 1943 C CA . ALA A 1 242 ? 18.439 10.735 -11.691 1.00 98.62 242 ALA A CA 1
ATOM 1944 C C . ALA A 1 242 ? 19.560 9.922 -12.367 1.00 98.62 242 ALA A C 1
ATOM 1946 O O . ALA A 1 242 ? 20.059 10.323 -13.421 1.00 98.62 242 ALA A O 1
ATOM 1947 N N . GLU A 1 243 ? 19.907 8.754 -11.818 1.00 98.75 243 GLU A N 1
ATOM 1948 C CA . GLU A 1 243 ? 20.902 7.845 -12.405 1.00 98.75 243 GLU A CA 1
ATOM 1949 C C . GLU A 1 243 ? 20.469 7.342 -13.791 1.00 98.75 243 GLU A C 1
ATOM 1951 O O . GLU A 1 243 ? 21.241 7.404 -14.752 1.00 98.75 243 GLU A O 1
ATOM 1956 N N . LYS A 1 244 ? 19.203 6.930 -13.935 1.00 98.62 244 LYS A N 1
ATOM 1957 C CA . LYS A 1 244 ? 18.609 6.538 -15.221 1.00 98.62 244 LYS A CA 1
ATOM 1958 C C . LYS A 1 244 ? 18.737 7.651 -16.263 1.00 98.62 244 LYS A C 1
ATOM 1960 O O . LYS A 1 244 ? 19.150 7.387 -17.391 1.00 98.62 244 LYS A O 1
ATOM 1965 N N . ASN A 1 245 ? 18.402 8.888 -15.899 1.00 98.56 245 ASN A N 1
ATOM 1966 C CA . ASN A 1 245 ? 18.493 10.027 -16.812 1.00 98.56 245 ASN A CA 1
ATOM 1967 C C . ASN A 1 245 ? 19.945 10.315 -17.213 1.00 98.56 245 ASN A C 1
ATOM 1969 O O . ASN A 1 245 ? 20.219 10.593 -18.380 1.00 98.56 245 ASN A O 1
ATOM 1973 N N . GLN A 1 246 ? 20.892 10.185 -16.281 1.00 98.75 246 GLN A N 1
ATOM 1974 C CA . GLN A 1 246 ? 22.315 10.329 -16.584 1.00 98.75 246 GLN A CA 1
ATOM 1975 C C . GLN A 1 246 ? 22.802 9.256 -17.570 1.00 98.75 246 GLN A C 1
ATOM 1977 O O . GLN A 1 246 ? 23.555 9.563 -18.498 1.00 98.75 246 GLN A O 1
ATOM 1982 N N . LEU A 1 247 ? 22.375 8.003 -17.392 1.00 98.75 247 LEU A N 1
ATOM 1983 C CA . LEU A 1 247 ? 22.696 6.912 -18.313 1.00 98.75 247 LEU A CA 1
ATOM 1984 C C . LEU A 1 247 ? 22.091 7.137 -19.698 1.00 98.75 247 LEU A C 1
ATOM 1986 O O . LEU A 1 247 ? 22.772 6.898 -20.691 1.00 98.75 247 LEU A O 1
ATOM 1990 N N . LEU A 1 248 ? 20.860 7.645 -19.772 1.00 98.75 248 LEU A N 1
ATOM 1991 C CA . LEU A 1 248 ? 20.210 7.958 -21.042 1.00 98.75 248 LEU A CA 1
ATOM 1992 C C . LEU A 1 248 ? 21.001 9.005 -21.837 1.00 98.75 248 LEU A C 1
ATOM 1994 O O . LEU A 1 248 ? 21.240 8.817 -23.024 1.00 98.75 248 LEU A O 1
ATOM 1998 N N . VAL A 1 249 ? 21.481 10.064 -21.176 1.00 98.69 249 VAL A N 1
ATOM 1999 C CA . VAL A 1 249 ? 22.336 11.078 -21.817 1.00 98.69 249 VAL A CA 1
ATOM 2000 C C . VAL A 1 249 ? 23.625 10.455 -22.360 1.00 98.69 249 VAL A C 1
ATOM 2002 O O . VAL A 1 249 ? 23.988 10.703 -23.510 1.00 98.69 249 VAL A O 1
ATOM 2005 N N . LYS A 1 250 ? 24.296 9.610 -21.566 1.00 98.69 250 LYS A N 1
ATOM 2006 C CA . LYS A 1 250 ? 25.514 8.904 -22.003 1.00 98.69 250 LYS A CA 1
ATOM 2007 C C . LYS A 1 250 ? 25.247 7.976 -23.186 1.00 98.69 250 LYS A C 1
ATOM 2009 O O . LYS A 1 250 ? 26.073 7.894 -24.089 1.00 98.69 250 LYS A O 1
ATOM 2014 N N . PHE A 1 251 ? 24.111 7.283 -23.185 1.00 98.69 251 PHE A N 1
ATOM 2015 C CA . PHE A 1 251 ? 23.720 6.401 -24.277 1.00 98.69 251 PHE A CA 1
ATOM 2016 C C . PHE A 1 251 ? 23.547 7.187 -25.581 1.00 98.69 251 PHE A C 1
ATOM 2018 O O . PHE A 1 251 ? 24.176 6.847 -26.577 1.00 98.69 251 PHE A O 1
ATOM 2025 N N . THR A 1 252 ? 22.825 8.309 -25.542 1.00 98.75 252 THR A N 1
ATOM 2026 C CA . THR A 1 252 ? 22.674 9.211 -26.694 1.00 98.75 252 THR A CA 1
ATOM 2027 C C . THR A 1 252 ? 24.020 9.746 -27.197 1.00 98.75 252 THR A C 1
ATOM 2029 O O . THR A 1 252 ? 24.249 9.847 -28.402 1.00 98.75 252 THR A O 1
ATOM 2032 N N . GLU A 1 253 ? 24.949 10.083 -26.296 1.00 98.75 253 GLU A N 1
ATOM 2033 C CA . GLU A 1 253 ? 26.300 10.512 -26.681 1.00 98.75 253 GLU A CA 1
ATOM 2034 C C . GLU A 1 253 ? 27.059 9.402 -27.428 1.00 98.75 253 GLU A C 1
ATOM 2036 O O . GLU A 1 253 ? 27.702 9.664 -28.448 1.00 98.75 253 GLU A O 1
ATOM 2041 N N . LEU A 1 254 ? 26.970 8.159 -26.947 1.00 98.62 254 LEU A N 1
ATOM 2042 C CA . LEU A 1 254 ? 27.593 7.003 -27.589 1.00 98.62 254 LEU A CA 1
ATOM 2043 C C . LEU A 1 254 ? 26.961 6.684 -28.946 1.00 98.62 254 LEU A C 1
ATOM 2045 O O . LEU A 1 254 ? 27.698 6.432 -29.897 1.00 98.62 254 LEU A O 1
ATOM 2049 N N . GLU A 1 255 ? 25.635 6.753 -29.070 1.00 98.75 255 GLU A N 1
ATOM 2050 C CA . GLU A 1 255 ? 24.942 6.588 -30.354 1.00 98.75 255 GLU A CA 1
ATOM 2051 C C . GLU A 1 255 ? 25.412 7.619 -31.387 1.00 98.75 255 GLU A C 1
ATOM 2053 O O . GLU A 1 255 ? 25.665 7.281 -32.544 1.00 98.75 255 GLU A O 1
ATOM 2058 N N . ASN A 1 256 ? 25.588 8.876 -30.975 1.00 98.62 256 ASN A N 1
ATOM 2059 C CA . ASN A 1 256 ? 26.094 9.925 -31.859 1.00 98.62 256 ASN A CA 1
ATOM 2060 C C . ASN A 1 256 ? 27.550 9.674 -32.282 1.00 98.62 256 ASN A C 1
ATOM 2062 O O . ASN A 1 256 ? 27.890 9.860 -33.451 1.00 98.62 256 ASN A O 1
ATOM 2066 N N . LYS A 1 257 ? 28.408 9.214 -31.360 1.00 98.81 257 LYS A N 1
ATOM 2067 C CA . LYS A 1 257 ? 29.791 8.821 -31.684 1.00 98.81 257 LYS A CA 1
ATOM 2068 C C . LYS A 1 257 ? 29.834 7.643 -32.653 1.00 98.81 257 LYS A C 1
ATOM 2070 O O . LYS A 1 257 ? 30.649 7.655 -33.571 1.00 98.81 257 LYS A O 1
ATOM 2075 N N . LEU A 1 258 ? 28.959 6.654 -32.471 1.00 98.69 258 LEU A N 1
ATOM 2076 C CA . LEU A 1 258 ? 28.856 5.506 -33.366 1.00 98.69 258 LEU A CA 1
ATOM 2077 C C . LEU A 1 258 ? 28.489 5.952 -34.785 1.00 98.69 258 LEU A C 1
ATOM 2079 O O . LEU A 1 258 ? 29.228 5.640 -35.712 1.00 98.69 258 LEU A O 1
ATOM 2083 N N . LYS A 1 259 ? 27.447 6.779 -34.935 1.00 98.69 259 LYS A N 1
ATOM 2084 C CA . LYS A 1 259 ? 27.045 7.344 -36.236 1.00 98.69 259 LYS A CA 1
ATOM 2085 C C . LYS A 1 259 ? 28.179 8.104 -36.927 1.00 98.69 259 LYS A C 1
ATOM 2087 O O . LYS A 1 259 ? 28.348 8.004 -38.139 1.00 98.69 259 LYS A O 1
ATOM 2092 N N . TYR A 1 260 ? 28.969 8.865 -36.167 1.00 98.69 260 TYR A N 1
ATOM 2093 C CA . TYR A 1 260 ? 30.132 9.572 -36.709 1.00 98.69 260 TYR A CA 1
ATOM 2094 C C . TYR A 1 260 ? 31.207 8.605 -37.228 1.00 98.69 260 TYR A C 1
ATOM 2096 O O . TYR A 1 260 ? 31.739 8.801 -38.321 1.00 98.69 260 TYR A O 1
ATOM 2104 N N . MET A 1 261 ? 31.510 7.546 -36.470 1.00 98.50 261 MET A N 1
ATOM 2105 C CA . MET A 1 261 ? 32.468 6.520 -36.892 1.00 98.50 261 MET A CA 1
ATOM 2106 C C . MET A 1 261 ? 31.977 5.735 -38.113 1.00 98.50 261 MET A C 1
ATOM 2108 O O . MET A 1 261 ? 32.773 5.473 -39.011 1.00 98.50 261 MET A O 1
ATOM 2112 N N . GLU A 1 262 ? 30.686 5.401 -38.177 1.00 98.62 262 GLU A N 1
ATOM 2113 C CA . GLU A 1 262 ? 30.063 4.748 -39.337 1.00 98.62 262 GLU A CA 1
ATOM 2114 C C . GLU A 1 262 ? 30.218 5.605 -40.599 1.00 98.62 262 GLU A C 1
ATOM 2116 O O . GLU A 1 262 ? 30.756 5.130 -41.597 1.00 98.62 262 GLU A O 1
ATOM 2121 N N . ALA A 1 263 ? 29.883 6.898 -40.526 1.00 98.50 263 ALA A N 1
ATOM 2122 C CA . ALA A 1 263 ? 30.052 7.821 -41.649 1.00 98.50 263 ALA A CA 1
ATOM 2123 C C . ALA A 1 263 ? 31.522 7.955 -42.098 1.00 98.50 263 ALA A C 1
ATOM 2125 O O . ALA A 1 263 ? 31.811 8.014 -43.296 1.00 98.50 263 ALA A O 1
ATOM 2126 N N . GLY A 1 264 ? 32.464 7.986 -41.148 1.00 98.56 264 GLY A N 1
ATOM 2127 C CA . GLY A 1 264 ? 33.898 8.003 -41.445 1.00 98.56 264 GLY A CA 1
ATOM 2128 C C . GLY A 1 264 ? 34.379 6.716 -42.122 1.00 98.56 264 GLY A C 1
ATOM 2129 O O . GLY A 1 264 ? 35.169 6.765 -43.064 1.00 98.56 264 GLY A O 1
ATOM 2130 N N . ASN A 1 265 ? 33.874 5.563 -41.688 1.00 98.56 265 ASN A N 1
ATOM 2131 C CA . ASN A 1 265 ? 34.171 4.281 -42.316 1.00 98.56 265 ASN A CA 1
ATOM 2132 C C . ASN A 1 265 ? 33.607 4.205 -43.746 1.00 98.56 265 ASN A C 1
ATOM 2134 O O . ASN A 1 265 ? 34.318 3.769 -44.650 1.00 98.56 265 ASN A O 1
ATOM 2138 N N . ASP A 1 266 ? 32.388 4.695 -43.978 1.00 98.62 266 ASP A N 1
ATOM 2139 C CA . ASP A 1 266 ? 31.786 4.758 -45.316 1.00 98.62 266 ASP A CA 1
ATOM 2140 C C . ASP A 1 266 ? 32.597 5.649 -46.273 1.00 98.62 266 ASP A C 1
ATOM 2142 O O . ASP A 1 266 ? 32.763 5.329 -47.452 1.00 98.62 266 ASP A O 1
ATOM 2146 N N . GLU A 1 267 ? 33.137 6.767 -45.778 1.00 98.69 267 GLU A N 1
ATOM 2147 C CA . GLU A 1 267 ? 34.057 7.626 -46.534 1.00 98.69 267 GLU A CA 1
ATOM 2148 C C . GLU A 1 267 ? 35.349 6.891 -46.903 1.00 98.69 267 GLU A C 1
ATOM 2150 O O . GLU A 1 267 ? 35.735 6.871 -48.074 1.00 98.69 267 GLU A O 1
ATOM 2155 N N . LEU A 1 268 ? 35.988 6.225 -45.938 1.00 98.62 268 LEU A N 1
ATOM 2156 C CA . LEU A 1 268 ? 37.199 5.442 -46.190 1.00 98.62 268 LEU A CA 1
ATOM 2157 C C . LEU A 1 268 ? 36.949 4.308 -47.192 1.00 98.62 268 LEU A C 1
ATOM 2159 O O . LEU A 1 268 ? 37.773 4.072 -48.078 1.00 98.62 268 LEU A O 1
ATOM 2163 N N . GLN A 1 269 ? 35.803 3.629 -47.106 1.00 98.50 269 GLN A N 1
ATOM 2164 C CA . GLN A 1 269 ? 35.410 2.603 -48.073 1.00 98.50 269 GLN A CA 1
ATOM 2165 C C . GLN A 1 269 ? 35.240 3.180 -49.483 1.00 98.50 269 GLN A C 1
ATOM 2167 O O . GLN A 1 269 ? 35.705 2.567 -50.449 1.00 98.50 269 GLN A O 1
ATOM 2172 N N . ARG A 1 270 ? 34.640 4.372 -49.616 1.00 98.56 270 ARG A N 1
ATOM 2173 C CA . ARG A 1 270 ? 34.521 5.075 -50.904 1.00 98.56 270 ARG A CA 1
ATOM 2174 C C . ARG A 1 270 ? 35.887 5.440 -51.485 1.00 98.56 270 ARG A C 1
ATOM 2176 O O . ARG A 1 270 ? 36.131 5.160 -52.658 1.00 98.56 270 ARG A O 1
ATOM 2183 N N . GLN A 1 271 ? 36.793 5.988 -50.678 1.00 98.44 271 GLN A N 1
ATOM 2184 C CA . GLN A 1 271 ? 38.158 6.315 -51.114 1.00 98.44 271 GLN A CA 1
ATOM 2185 C C . GLN A 1 271 ? 38.929 5.068 -51.561 1.00 98.44 271 GLN A C 1
ATOM 2187 O O . GLN A 1 271 ? 39.584 5.062 -52.604 1.00 98.44 271 GLN A O 1
ATOM 2192 N N . LEU A 1 272 ? 38.808 3.974 -50.811 1.00 98.50 272 LEU A N 1
ATOM 2193 C CA . LEU A 1 272 ? 39.450 2.707 -51.141 1.00 98.50 272 LEU A CA 1
ATOM 2194 C C . LEU A 1 272 ? 38.897 2.104 -52.443 1.00 98.50 272 LEU A C 1
ATOM 2196 O O . LEU A 1 272 ? 39.665 1.569 -53.246 1.00 98.50 272 LEU A O 1
ATOM 2200 N N . ALA A 1 273 ? 37.589 2.220 -52.690 1.00 98.44 273 ALA A N 1
ATOM 2201 C CA . ALA A 1 273 ? 36.974 1.815 -53.953 1.00 98.44 273 ALA A CA 1
ATOM 2202 C C . ALA A 1 273 ? 37.492 2.647 -55.141 1.00 98.44 273 ALA A C 1
ATOM 2204 O O . ALA A 1 273 ? 37.847 2.076 -56.172 1.00 98.44 273 ALA A O 1
ATOM 2205 N N . GLN A 1 274 ? 37.612 3.969 -54.981 1.00 98.44 274 GLN A N 1
ATOM 2206 C CA . GLN A 1 274 ? 38.185 4.856 -56.001 1.00 98.44 274 GLN A CA 1
ATOM 2207 C C . GLN A 1 274 ? 39.644 4.498 -56.320 1.00 98.44 274 GLN A C 1
ATOM 2209 O O . GLN A 1 274 ? 40.006 4.368 -57.487 1.00 98.44 274 GLN A O 1
ATOM 2214 N N . LEU A 1 275 ? 40.478 4.264 -55.300 1.00 98.50 275 LEU A N 1
ATOM 2215 C CA . LEU A 1 275 ? 41.873 3.852 -55.498 1.00 98.50 275 LEU A CA 1
ATOM 2216 C C . LEU A 1 275 ? 41.986 2.511 -56.230 1.00 98.50 275 LEU A C 1
ATOM 2218 O O . LEU A 1 275 ? 42.818 2.368 -57.124 1.00 98.50 275 LEU A O 1
ATOM 2222 N N . ARG A 1 276 ? 41.137 1.530 -55.893 1.00 98.25 276 ARG A N 1
ATOM 2223 C CA . ARG A 1 276 ? 41.078 0.248 -56.618 1.00 98.25 276 ARG A CA 1
ATOM 2224 C C . ARG A 1 276 ? 40.741 0.445 -58.095 1.00 98.25 276 ARG A C 1
ATOM 2226 O O . ARG A 1 276 ? 41.370 -0.194 -58.934 1.00 98.25 276 ARG A O 1
ATOM 2233 N N . GLN A 1 277 ? 39.801 1.337 -58.403 1.00 98.25 277 GLN A N 1
ATOM 2234 C CA . GLN A 1 277 ? 39.423 1.660 -59.777 1.00 98.25 277 GLN A CA 1
ATOM 2235 C C . GLN A 1 277 ? 40.593 2.286 -60.557 1.00 98.25 277 GLN A C 1
ATOM 2237 O O . GLN A 1 277 ? 40.934 1.804 -61.634 1.00 98.25 277 GLN A O 1
ATOM 2242 N N . ILE A 1 278 ? 41.283 3.272 -59.973 1.00 98.25 278 ILE A N 1
ATOM 2243 C CA . ILE A 1 278 ? 42.464 3.912 -60.583 1.00 98.25 278 ILE A CA 1
ATOM 2244 C C . ILE A 1 278 ? 43.588 2.891 -60.829 1.00 98.25 278 ILE A C 1
ATOM 2246 O O . ILE A 1 278 ? 44.236 2.895 -61.878 1.00 98.25 278 ILE A O 1
ATOM 2250 N N . MET A 1 279 ? 43.832 1.984 -59.878 1.00 97.81 279 MET A N 1
ATOM 2251 C CA . MET A 1 279 ? 44.835 0.926 -60.051 1.00 97.81 279 MET A CA 1
ATOM 2252 C C . MET A 1 279 ? 44.485 -0.024 -61.205 1.00 97.81 279 MET A C 1
ATOM 2254 O O . MET A 1 279 ? 45.375 -0.431 -61.949 1.00 97.81 279 MET A O 1
ATOM 2258 N N . LEU A 1 280 ? 43.205 -0.363 -61.387 1.00 97.56 280 LEU A N 1
ATOM 2259 C CA . LEU A 1 280 ? 42.754 -1.198 -62.506 1.00 97.56 280 LEU A CA 1
ATOM 2260 C C . LEU A 1 280 ? 42.937 -0.489 -63.853 1.00 97.56 280 LEU A C 1
ATOM 2262 O O . LEU A 1 280 ? 43.430 -1.095 -64.804 1.00 97.56 280 LEU A O 1
ATOM 2266 N N . GLU A 1 281 ? 42.582 0.793 -63.932 1.00 97.19 281 GLU A N 1
ATOM 2267 C CA . GLU A 1 281 ? 42.752 1.614 -65.137 1.00 97.19 281 GLU A CA 1
ATOM 2268 C C . GLU A 1 281 ? 44.230 1.740 -65.522 1.00 97.19 281 GLU A C 1
ATOM 2270 O O . GLU A 1 281 ? 44.608 1.423 -66.648 1.00 97.19 281 GLU A O 1
ATOM 2275 N N . THR A 1 282 ? 45.096 2.075 -64.562 1.00 97.06 282 THR A N 1
ATOM 2276 C CA . THR A 1 282 ? 46.546 2.186 -64.804 1.00 97.06 282 THR A CA 1
ATOM 2277 C C . THR A 1 282 ? 47.188 0.848 -65.189 1.00 97.06 282 THR A C 1
ATOM 2279 O O . THR A 1 282 ? 48.071 0.814 -66.049 1.00 97.06 282 THR A O 1
ATOM 2282 N N . GLN A 1 283 ? 46.732 -0.272 -64.615 1.00 96.19 283 GLN A N 1
ATOM 2283 C CA . GLN A 1 283 ? 47.176 -1.611 -65.012 1.00 96.19 283 GLN A CA 1
ATOM 2284 C C . GLN A 1 283 ? 46.757 -1.951 -66.451 1.00 96.19 283 GLN A C 1
ATOM 2286 O O . GLN A 1 283 ? 47.535 -2.560 -67.191 1.00 96.19 283 GLN A O 1
ATOM 2291 N N . ASN A 1 284 ? 45.543 -1.577 -66.858 1.00 94.44 284 ASN A N 1
ATOM 2292 C CA . ASN A 1 284 ? 45.065 -1.791 -68.222 1.00 94.44 284 ASN A CA 1
ATOM 2293 C C . ASN A 1 284 ? 45.831 -0.920 -69.227 1.00 94.44 284 ASN A C 1
ATOM 2295 O O . ASN A 1 284 ? 46.292 -1.442 -70.241 1.00 94.44 284 ASN A O 1
ATOM 2299 N N . ASP A 1 285 ? 46.072 0.353 -68.913 1.00 94.56 285 ASP A N 1
ATOM 2300 C CA . ASP A 1 285 ? 46.871 1.258 -69.748 1.00 94.56 285 ASP A CA 1
ATOM 2301 C C . ASP A 1 285 ? 48.308 0.762 -69.943 1.00 94.56 285 ASP A C 1
ATOM 2303 O O . ASP A 1 285 ? 48.872 0.871 -71.035 1.00 94.56 285 ASP A O 1
ATOM 2307 N N . ALA A 1 286 ? 48.918 0.213 -68.888 1.00 93.12 286 ALA A N 1
ATOM 2308 C CA . ALA A 1 286 ? 50.250 -0.377 -68.961 1.00 93.12 286 ALA A CA 1
ATOM 2309 C C . ALA A 1 286 ? 50.276 -1.615 -69.874 1.00 93.12 286 ALA A C 1
ATOM 2311 O O . ALA A 1 286 ? 51.207 -1.775 -70.663 1.00 93.12 286 ALA A O 1
ATOM 2312 N N . LYS A 1 287 ? 49.240 -2.464 -69.816 1.00 92.00 287 LYS A N 1
ATOM 2313 C CA . LYS A 1 287 ? 49.102 -3.620 -70.718 1.00 92.00 287 LYS A CA 1
ATOM 2314 C C . LYS A 1 287 ? 48.944 -3.190 -72.174 1.00 92.00 287 LYS A C 1
ATOM 2316 O O . LYS A 1 287 ? 49.614 -3.753 -73.030 1.00 92.00 287 LYS A O 1
ATOM 2321 N N . VAL A 1 288 ? 48.106 -2.190 -72.455 1.00 92.69 288 VAL A N 1
ATOM 2322 C CA . VAL A 1 288 ? 47.908 -1.670 -73.820 1.00 92.69 288 VAL A CA 1
ATOM 2323 C C . VAL A 1 288 ? 49.217 -1.122 -74.390 1.00 92.69 288 VAL A C 1
ATOM 2325 O O . VAL A 1 288 ? 49.560 -1.437 -75.525 1.00 92.69 288 VAL A O 1
ATOM 2328 N N . ARG A 1 289 ? 49.989 -0.372 -73.591 1.00 90.88 289 ARG A N 1
ATOM 2329 C CA . ARG A 1 289 ? 51.291 0.175 -74.011 1.00 90.88 289 ARG A CA 1
ATOM 2330 C C . ARG A 1 289 ? 52.355 -0.879 -74.318 1.00 90.88 289 ARG A C 1
ATOM 2332 O O . ARG A 1 289 ? 53.248 -0.582 -75.093 1.00 90.88 289 ARG A O 1
ATOM 2339 N N . MET A 1 290 ? 52.288 -2.071 -73.725 1.00 85.50 290 MET A N 1
ATOM 2340 C CA . MET A 1 290 ? 53.234 -3.159 -74.027 1.00 85.50 290 MET A CA 1
ATOM 2341 C C . MET A 1 290 ? 52.890 -3.939 -75.304 1.00 85.50 290 MET A C 1
ATOM 2343 O O . MET A 1 290 ? 53.722 -4.701 -75.789 1.00 85.50 290 MET A O 1
ATOM 2347 N N . CYS A 1 291 ? 51.669 -3.798 -75.822 1.00 82.31 291 CYS A N 1
ATOM 2348 C CA . CYS A 1 291 ? 51.205 -4.513 -77.012 1.00 82.31 291 CYS A CA 1
ATOM 2349 C C . CYS A 1 291 ? 51.361 -3.710 -78.317 1.00 82.31 291 CYS A C 1
ATOM 2351 O O . CYS A 1 291 ? 51.042 -4.246 -79.379 1.00 82.31 291 CYS A O 1
ATOM 2353 N N . LEU A 1 292 ? 51.798 -2.449 -78.239 1.00 70.75 292 LEU A N 1
ATOM 2354 C CA . LEU A 1 292 ? 52.057 -1.546 -79.368 1.00 70.75 292 LEU A CA 1
ATOM 2355 C C . LEU A 1 292 ? 53.564 -1.379 -79.574 1.00 70.75 292 LEU A C 1
ATOM 2357 O O . LEU A 1 292 ? 53.977 -1.332 -80.752 1.00 70.75 292 LEU A O 1
#